Protein AF-A0A1I7CVZ6-F1 (afdb_monomer_lite)

pLDDT: mean 82.97, std 13.14, range [35.69, 98.06]

Secondary structure (DSSP, 8-state):
--EEEE--SSSTHHHHHHHHHHHHTTSS-GGGEEE---S-TTEEEEEE---S-SHHHHHHHIIIII-SSEEEEEEE-TT-B-TTS-BGGGTSEEEE--SSSEEEEEEESSHHHHT-EEEEBSSSS--EEE--HHHHHHHHHHHHHHHHHT-PPSTTHHHHHHHHHHHHHHHHHTTPPPBPTT---EEE--S-------TT--BSSEEETT---EEEEE-----S-EEEEETTEEPEEEEEETTEEEEEPPP--SEEEEEEEEETTEEEEEEEEEEE--HHHHHHHHHHHHHHHHHHHHHT--SS--HHHHHHHHHHHHHHHHHHHHHHHHHHHHHT--S-SHHHHHHHHHHHHHHHHHHHHHHH-----

Organism: NCBI:txid1296565

Sequence (369 aa):
MTLFVQLSFTGTQFAVLSHLVLIGRCESDPADLIEDVPGNPTIKRFKYRKKRSGPAQDLLDAMCNSVATDVVISGVDAGFVLPDGSPITATGGATLPFGGTAMRIVYDVTDAGSANYHVAELSGTPGRVTHPAPAILFHELAHAHHAAVGDAPPPGPARVRQTIEHENAFRLQVGLPLRSPTDQGVGVGYAAPAQVVCPSTLEPDAMPVEGGLRMRAPTTSIAADVWLDIGGKPATDVVLRDGWVYGTTPPLPAGDHPVTLTQGGLGSPVGTLHYTEELLLAVRAAVSAYGVALQEAIVRLPGALTAEARAIVTADAELRGHAVDTVAHARADARGESLESLAVDGIWLAAADVLAALQKEVSDGHVIA

Radius of gyration: 22.33 Å; chains: 1; bounding box: 55×50×60 Å

Structure (mmCIF, N/CA/C/O backbone):
data_AF-A0A1I7CVZ6-F1
#
_entry.id   AF-A0A1I7CVZ6-F1
#
loop_
_atom_site.group_PDB
_atom_site.id
_atom_site.type_symbol
_atom_site.label_atom_id
_atom_site.label_alt_id
_atom_site.label_comp_id
_atom_site.label_asym_id
_atom_site.label_entity_id
_atom_site.label_seq_id
_atom_site.pdbx_PDB_ins_code
_atom_site.Cartn_x
_atom_site.Cartn_y
_atom_site.Cartn_z
_atom_site.occupancy
_atom_site.B_iso_or_equiv
_atom_site.auth_seq_id
_atom_site.auth_comp_id
_atom_site.auth_asym_id
_atom_site.auth_atom_id
_atom_site.pdbx_PDB_model_num
ATOM 1 N N . MET A 1 1 ? -8.951 -12.038 -19.489 1.00 51.75 1 MET A N 1
ATOM 2 C CA . MET A 1 1 ? -7.806 -11.159 -19.771 1.00 51.75 1 MET A CA 1
ATOM 3 C C . MET A 1 1 ? -7.186 -10.871 -18.431 1.00 51.75 1 MET A C 1
ATOM 5 O O . MET A 1 1 ? -7.949 -10.669 -17.492 1.00 51.75 1 MET A O 1
ATOM 9 N N . THR A 1 2 ? -5.875 -11.053 -18.308 1.00 53.69 2 THR A N 1
ATOM 10 C CA . THR A 1 2 ? -5.294 -11.249 -16.986 1.00 53.69 2 THR A CA 1
ATOM 11 C C . THR A 1 2 ? -3.819 -10.867 -16.971 1.00 53.69 2 THR A C 1
ATOM 13 O O . THR A 1 2 ? -3.105 -11.190 -17.914 1.00 53.69 2 THR A O 1
ATOM 16 N N . LEU A 1 3 ? -3.352 -10.209 -15.908 1.00 56.41 3 LEU A N 1
ATOM 17 C CA . LEU A 1 3 ? -1.928 -9.952 -15.700 1.00 56.41 3 LEU A CA 1
ATOM 18 C C . LEU A 1 3 ? -1.218 -11.284 -15.431 1.00 56.41 3 LEU A C 1
ATOM 20 O O . LEU A 1 3 ? -1.684 -12.094 -14.623 1.00 56.41 3 LEU A O 1
ATOM 24 N N . PHE A 1 4 ? -0.087 -11.521 -16.092 1.00 60.44 4 PHE A N 1
ATOM 25 C CA . PHE A 1 4 ? 0.732 -12.702 -15.858 1.00 60.44 4 PHE A CA 1
ATOM 26 C C . PHE A 1 4 ? 1.969 -12.297 -15.070 1.00 60.44 4 PHE A C 1
ATOM 28 O O . PHE A 1 4 ? 2.763 -11.442 -15.444 1.00 60.44 4 PHE A O 1
ATOM 35 N N . VAL A 1 5 ? 2.196 -12.960 -13.959 1.00 55.25 5 VAL A N 1
ATOM 36 C CA . VAL A 1 5 ? 3.464 -12.859 -13.257 1.00 55.25 5 VAL A CA 1
ATOM 37 C C . VAL A 1 5 ? 4.164 -14.180 -13.512 1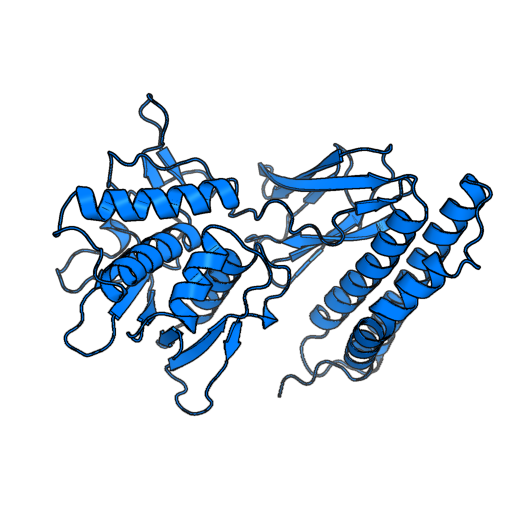.00 55.25 5 VAL A C 1
ATOM 39 O O . VAL A 1 5 ? 3.785 -15.224 -12.975 1.00 55.25 5 VAL A O 1
ATOM 42 N N . GLN A 1 6 ? 5.153 -14.164 -14.409 1.00 53.72 6 GLN A N 1
ATOM 43 C CA . GLN A 1 6 ? 5.988 -15.340 -14.611 1.00 53.72 6 GLN A CA 1
ATOM 44 C C . GLN A 1 6 ? 6.926 -15.458 -13.417 1.00 53.72 6 GLN A C 1
ATOM 46 O O . GLN A 1 6 ? 7.885 -14.707 -13.254 1.00 53.72 6 GLN A O 1
ATOM 51 N N . LEU A 1 7 ? 6.623 -16.438 -12.580 1.00 52.38 7 LEU A N 1
ATOM 52 C CA . LEU A 1 7 ? 7.403 -16.813 -11.423 1.00 52.38 7 LEU A CA 1
ATOM 53 C C . LEU A 1 7 ? 8.575 -17.689 -11.878 1.00 52.38 7 LEU A C 1
ATOM 55 O O . LEU A 1 7 ? 8.497 -18.915 -11.920 1.00 52.38 7 LEU A O 1
ATOM 59 N N . SER A 1 8 ? 9.684 -17.049 -12.240 1.00 44.38 8 SER A N 1
ATOM 60 C CA . SER A 1 8 ? 10.959 -17.746 -12.431 1.00 44.38 8 SER A CA 1
ATOM 61 C C . SER A 1 8 ? 11.531 -18.190 -11.074 1.00 44.38 8 SER A C 1
ATOM 63 O O . SER A 1 8 ? 11.376 -17.503 -10.063 1.00 44.38 8 SER A O 1
ATOM 65 N N . PHE A 1 9 ? 12.120 -19.384 -11.022 1.00 42.94 9 PHE A N 1
ATOM 66 C CA . PHE A 1 9 ? 12.551 -20.073 -9.801 1.00 42.94 9 PHE A CA 1
ATOM 67 C C . PHE A 1 9 ? 13.837 -19.475 -9.218 1.00 42.94 9 PHE A C 1
ATOM 69 O O . PHE A 1 9 ? 14.894 -19.829 -9.716 1.00 42.94 9 PHE A O 1
ATOM 76 N N . THR A 1 10 ? 13.741 -18.650 -8.163 1.00 50.03 10 THR A N 1
ATOM 77 C CA . THR A 1 10 ? 14.794 -18.406 -7.137 1.00 50.03 10 THR A CA 1
ATOM 78 C C . THR A 1 10 ? 14.366 -17.320 -6.125 1.00 50.03 10 THR A C 1
ATOM 80 O O . THR A 1 10 ? 14.906 -16.230 -6.138 1.00 50.03 10 THR A O 1
ATOM 83 N N . GLY A 1 11 ? 13.395 -17.544 -5.226 1.00 55.81 11 GLY A N 1
ATOM 84 C CA . GLY A 1 11 ? 13.128 -16.641 -4.073 1.00 55.81 11 GLY A CA 1
ATOM 85 C C . GLY A 1 11 ? 12.644 -15.197 -4.358 1.00 55.81 11 GLY A C 1
ATOM 86 O O . GLY A 1 11 ? 12.012 -14.591 -3.498 1.00 55.81 11 GLY A O 1
ATOM 87 N N . THR A 1 12 ? 12.837 -14.663 -5.565 1.00 66.88 12 THR A N 1
ATOM 88 C CA . THR A 1 12 ? 12.456 -13.310 -6.003 1.00 66.88 12 THR A CA 1
ATOM 89 C C . THR A 1 12 ? 10.949 -13.156 -6.221 1.00 66.88 12 THR A C 1
ATOM 91 O O . THR A 1 12 ? 10.428 -12.047 -6.289 1.00 66.88 12 THR A O 1
ATOM 94 N N . GLN A 1 13 ? 10.226 -14.274 -6.275 1.00 66.81 13 GLN A N 1
ATOM 95 C CA . GLN A 1 13 ? 8.780 -14.358 -6.500 1.00 66.81 13 GLN A CA 1
ATOM 96 C C . GLN A 1 13 ? 7.971 -13.630 -5.423 1.00 66.81 13 GLN A C 1
ATOM 98 O O . GLN A 1 13 ? 7.066 -12.858 -5.738 1.00 66.81 13 GLN A O 1
ATOM 103 N N . PHE A 1 14 ? 8.333 -13.843 -4.155 1.00 68.19 14 PHE A N 1
ATOM 104 C CA . PHE A 1 14 ? 7.685 -13.174 -3.029 1.00 68.19 14 PHE A CA 1
ATOM 105 C C . PHE A 1 14 ? 7.900 -11.663 -3.077 1.00 68.19 14 PHE A C 1
ATOM 107 O O . PHE A 1 14 ? 6.993 -10.917 -2.726 1.00 68.19 14 PHE A O 1
ATOM 114 N N . ALA A 1 15 ? 9.054 -11.205 -3.571 1.00 76.88 15 ALA A N 1
ATOM 115 C CA . ALA A 1 15 ? 9.322 -9.782 -3.727 1.00 76.88 15 ALA A CA 1
ATOM 116 C C . ALA A 1 15 ? 8.454 -9.156 -4.829 1.00 76.88 15 ALA A C 1
ATOM 118 O O . ALA A 1 15 ? 7.884 -8.094 -4.607 1.00 76.88 15 ALA A O 1
ATOM 119 N N . VAL A 1 16 ? 8.268 -9.827 -5.976 1.00 83.19 16 VAL A N 1
ATOM 120 C CA . VAL A 1 16 ? 7.370 -9.325 -7.036 1.00 83.19 16 VAL A CA 1
ATOM 121 C C . VAL A 1 16 ? 5.941 -9.193 -6.546 1.00 83.19 16 VAL A C 1
ATOM 123 O O . VAL A 1 16 ? 5.336 -8.133 -6.705 1.00 83.19 16 VAL A O 1
ATOM 126 N N . LEU A 1 17 ? 5.409 -10.244 -5.918 1.00 78.25 17 LEU A N 1
ATOM 127 C CA . LEU A 1 17 ? 4.059 -10.193 -5.375 1.00 78.25 17 LEU A CA 1
ATOM 128 C C . LEU A 1 17 ? 3.952 -9.123 -4.287 1.00 78.25 17 LEU A C 1
ATOM 130 O O . LEU A 1 17 ? 3.025 -8.329 -4.332 1.00 78.25 17 LEU A O 1
ATOM 134 N N . SER A 1 18 ? 4.923 -9.044 -3.373 1.00 76.25 18 SER A N 1
ATOM 135 C CA . SER A 1 18 ? 4.979 -7.998 -2.347 1.00 76.25 18 SER A CA 1
ATOM 136 C C . SER A 1 18 ? 4.978 -6.594 -2.959 1.00 76.25 18 SER A C 1
ATOM 138 O O . SER A 1 18 ? 4.230 -5.737 -2.505 1.00 76.25 18 SER A O 1
ATOM 140 N N . HIS A 1 19 ? 5.731 -6.346 -4.035 1.00 85.38 19 HIS A N 1
ATOM 141 C CA . HIS A 1 19 ? 5.765 -5.036 -4.691 1.00 85.38 19 HIS A CA 1
ATOM 142 C C . HIS A 1 19 ? 4.475 -4.720 -5.451 1.00 85.38 19 HIS A C 1
ATOM 144 O O . HIS A 1 19 ? 4.000 -3.593 -5.363 1.00 85.38 19 HIS A O 1
ATOM 150 N N . LEU A 1 20 ? 3.874 -5.685 -6.155 1.00 85.62 20 LEU A N 1
ATOM 151 C CA . LEU A 1 20 ? 2.554 -5.509 -6.780 1.00 85.62 20 LEU A CA 1
ATOM 152 C C . LEU A 1 20 ? 1.483 -5.218 -5.741 1.00 85.62 20 LEU A C 1
ATOM 154 O O . LEU A 1 20 ? 0.652 -4.333 -5.921 1.00 85.62 20 LEU A O 1
ATOM 158 N N . VAL A 1 21 ? 1.547 -5.952 -4.637 1.00 76.94 21 VAL A N 1
ATOM 159 C CA . VAL A 1 21 ? 0.716 -5.729 -3.475 1.00 76.94 21 VAL A CA 1
ATOM 160 C C . VAL A 1 21 ? 0.969 -4.320 -2.944 1.00 76.94 21 VAL A C 1
ATOM 162 O O . VAL A 1 21 ? -0.003 -3.616 -2.779 1.00 76.94 21 VAL A O 1
ATOM 165 N N . LEU A 1 22 ? 2.206 -3.838 -2.776 1.00 79.06 22 LEU A N 1
ATOM 166 C CA . LEU A 1 22 ? 2.501 -2.456 -2.354 1.00 79.06 22 LEU A CA 1
ATOM 167 C C . LEU A 1 22 ? 1.962 -1.391 -3.319 1.00 79.06 22 LEU A C 1
ATOM 169 O O . LEU A 1 22 ? 1.439 -0.377 -2.867 1.00 79.06 22 LEU A O 1
ATOM 173 N N . ILE A 1 23 ? 2.055 -1.624 -4.628 1.00 87.12 23 ILE A N 1
ATOM 174 C CA . ILE A 1 23 ? 1.484 -0.741 -5.654 1.00 87.12 23 ILE A CA 1
ATOM 175 C C . ILE A 1 23 ? -0.049 -0.701 -5.514 1.00 87.12 23 ILE A C 1
ATOM 177 O O . ILE A 1 23 ? -0.646 0.373 -5.513 1.00 87.12 23 ILE A O 1
ATOM 181 N N . GLY A 1 24 ? -0.692 -1.859 -5.339 1.00 79.75 24 GLY A N 1
ATOM 182 C CA . GLY A 1 24 ? -2.137 -1.956 -5.118 1.00 79.75 24 GLY A CA 1
ATOM 183 C C . GLY A 1 24 ? -2.592 -1.496 -3.727 1.00 79.75 24 GLY A C 1
ATOM 184 O O . GLY A 1 24 ? -3.707 -0.999 -3.595 1.00 79.75 24 GLY A O 1
ATOM 185 N N . ARG A 1 25 ? -1.724 -1.592 -2.706 1.00 67.00 25 ARG A N 1
ATOM 186 C CA . ARG A 1 25 ? -2.015 -1.501 -1.258 1.00 67.00 25 ARG A CA 1
ATOM 187 C C . ARG A 1 25 ? -2.361 -0.118 -0.737 1.00 67.00 25 ARG A C 1
ATOM 189 O O . ARG A 1 25 ? -2.626 -0.001 0.451 1.00 67.00 25 ARG A O 1
ATOM 196 N N . CYS A 1 26 ? -2.512 0.905 -1.579 1.00 58.38 26 CYS A N 1
ATOM 197 C CA . CYS A 1 26 ? -3.423 1.991 -1.178 1.00 58.38 26 CYS A CA 1
ATOM 198 C C . CYS A 1 26 ? -4.890 1.505 -1.057 1.00 58.38 26 CYS A C 1
ATOM 200 O O . CYS A 1 26 ? -5.781 2.287 -0.723 1.00 58.38 26 CYS A O 1
ATOM 202 N N . GLU A 1 27 ? -5.135 0.214 -1.293 1.00 55.50 27 GLU A N 1
ATOM 203 C CA . GLU A 1 27 ? -6.326 -0.545 -0.935 1.00 55.50 27 GLU A CA 1
ATOM 204 C C . GLU A 1 27 ? -6.017 -1.557 0.187 1.00 55.50 27 GLU A C 1
ATOM 206 O O . GLU A 1 27 ? -4.953 -2.170 0.231 1.00 55.50 27 GLU A O 1
ATOM 211 N N . SER A 1 28 ? -6.957 -1.720 1.113 1.00 46.09 28 SER A N 1
ATOM 212 C CA . SER A 1 28 ? -6.802 -2.359 2.429 1.00 46.09 28 SER A CA 1
ATOM 213 C C . SER A 1 28 ? -6.535 -3.875 2.448 1.00 46.09 28 SER A C 1
ATOM 215 O O . SER A 1 28 ? -6.295 -4.439 3.516 1.00 46.09 28 SER A O 1
ATOM 217 N N . ASP A 1 29 ? -6.584 -4.578 1.310 1.00 57.38 29 ASP A N 1
ATOM 218 C CA . ASP A 1 29 ? -6.653 -6.044 1.305 1.00 57.38 29 ASP A CA 1
ATOM 219 C C . ASP A 1 29 ? -5.756 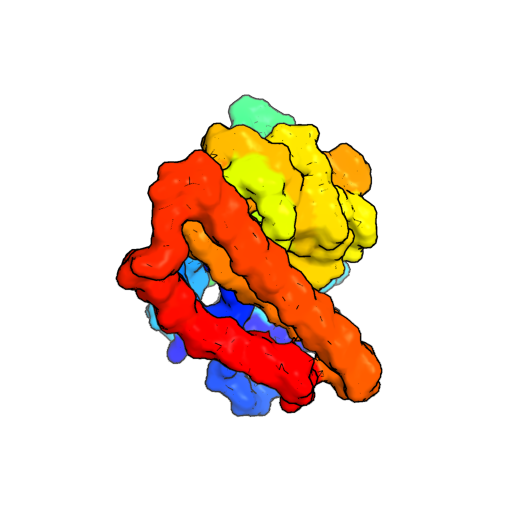-6.707 0.235 1.00 57.38 29 ASP A C 1
ATOM 221 O O . ASP A 1 29 ? -5.996 -6.554 -0.964 1.00 57.38 29 ASP A O 1
ATOM 225 N N . PRO A 1 30 ? -4.731 -7.496 0.622 1.00 54.84 30 PRO A N 1
ATOM 226 C CA . PRO A 1 30 ? -3.931 -8.268 -0.330 1.00 54.84 30 PRO A CA 1
ATOM 227 C C . PRO A 1 30 ? -4.738 -9.335 -1.096 1.00 54.84 30 PRO A C 1
ATOM 229 O O . PRO A 1 30 ? -4.254 -9.807 -2.125 1.00 54.84 30 PRO A O 1
ATOM 232 N N . ALA A 1 31 ? -5.951 -9.696 -0.651 1.00 51.25 31 ALA A N 1
ATOM 233 C CA . ALA A 1 31 ? -6.835 -10.633 -1.348 1.00 51.25 31 ALA A CA 1
ATOM 234 C C . ALA A 1 31 ? -7.397 -10.093 -2.679 1.00 51.25 31 ALA A C 1
ATOM 236 O O . ALA A 1 31 ? -7.998 -10.850 -3.442 1.00 51.25 31 ALA A O 1
ATOM 237 N N . ASP A 1 32 ? -7.192 -8.810 -2.994 1.00 63.84 32 ASP A N 1
ATOM 238 C CA . ASP A 1 32 ? -7.655 -8.219 -4.255 1.00 63.84 32 ASP A CA 1
ATOM 239 C C . ASP A 1 32 ? -6.788 -8.599 -5.468 1.00 63.84 32 ASP A C 1
ATOM 241 O O . ASP A 1 32 ? -7.224 -8.414 -6.607 1.00 63.84 32 ASP A O 1
ATOM 245 N N . LEU A 1 33 ? -5.601 -9.180 -5.240 1.00 64.44 33 LEU A N 1
ATOM 246 C CA . LEU A 1 33 ? -4.788 -9.877 -6.243 1.00 64.44 33 LEU A CA 1
ATOM 247 C C . LEU A 1 33 ? -5.142 -11.372 -6.234 1.00 64.44 33 LEU A C 1
ATOM 249 O O . LEU A 1 33 ? -4.520 -12.180 -5.548 1.00 64.44 33 LEU A O 1
ATOM 253 N N . ILE A 1 34 ? -6.159 -11.745 -7.009 1.00 62.44 34 ILE A N 1
ATOM 254 C CA . ILE A 1 34 ? -6.709 -13.107 -7.017 1.00 62.44 34 ILE A CA 1
ATOM 255 C C . ILE A 1 34 ? -5.951 -13.965 -8.034 1.00 62.44 34 ILE A C 1
ATOM 257 O O . ILE A 1 34 ? -5.940 -13.643 -9.226 1.00 62.44 34 ILE A O 1
ATOM 261 N N . GLU A 1 35 ? -5.359 -15.079 -7.587 1.00 65.88 35 GLU A N 1
ATOM 262 C CA . GLU A 1 35 ? -4.797 -16.092 -8.487 1.00 65.88 35 GLU A CA 1
ATOM 263 C C . GLU A 1 35 ? -5.925 -16.727 -9.322 1.00 65.88 35 GLU A C 1
ATOM 265 O O . GLU A 1 35 ? -6.808 -17.397 -8.795 1.00 65.88 35 GLU A O 1
ATOM 270 N N . ASP A 1 36 ? -5.919 -16.497 -10.636 1.00 55.97 36 ASP A N 1
ATOM 271 C CA . ASP A 1 36 ? -7.058 -16.806 -11.513 1.00 55.97 36 ASP A CA 1
ATOM 272 C C . ASP A 1 36 ? -6.963 -18.191 -12.179 1.00 55.97 36 ASP A C 1
ATOM 274 O O . ASP A 1 36 ? -7.960 -18.679 -12.707 1.00 55.97 36 ASP A O 1
ATOM 278 N N . VAL A 1 37 ? -5.785 -18.840 -12.219 1.00 57.50 37 VAL A N 1
ATOM 279 C CA . VAL A 1 37 ? -5.625 -20.116 -12.951 1.00 57.50 37 VAL A CA 1
ATOM 280 C C . VAL A 1 37 ? -4.676 -21.111 -12.268 1.00 57.50 37 VAL A C 1
ATOM 282 O O . VAL A 1 37 ? -3.459 -20.919 -12.299 1.00 57.50 37 VAL A O 1
ATOM 285 N N . PRO A 1 38 ? -5.204 -22.253 -11.789 1.00 55.28 38 PRO A N 1
ATOM 286 C CA . PRO A 1 38 ? -4.413 -23.441 -11.490 1.00 55.28 38 PRO A CA 1
ATOM 287 C C . PRO A 1 38 ? -3.884 -24.058 -12.796 1.00 55.28 38 PRO A C 1
ATOM 289 O O . PRO A 1 38 ? -4.668 -24.352 -13.697 1.00 55.28 38 PRO A O 1
ATOM 292 N N . GLY A 1 39 ? -2.572 -24.290 -12.926 1.00 52.81 39 GLY A N 1
ATOM 293 C CA . GLY A 1 39 ? -2.074 -25.161 -14.004 1.00 52.81 39 GLY A CA 1
ATOM 294 C C . GLY A 1 39 ? -0.623 -24.989 -14.449 1.00 52.81 39 GLY A C 1
ATOM 295 O O . GLY A 1 39 ? -0.023 -25.972 -14.874 1.00 52.81 39 GLY A O 1
ATOM 296 N N . ASN A 1 40 ? -0.026 -23.796 -14.331 1.00 62.78 40 ASN A N 1
ATOM 297 C CA . ASN A 1 40 ? 1.402 -23.611 -14.606 1.00 62.78 40 ASN A CA 1
ATOM 298 C C . ASN A 1 40 ? 2.137 -23.157 -13.331 1.00 62.78 40 ASN A C 1
ATOM 300 O O . ASN A 1 40 ? 1.998 -22.000 -12.941 1.00 62.78 40 ASN A O 1
ATOM 304 N N . PRO A 1 41 ? 2.963 -24.009 -12.695 1.00 63.09 41 PRO A N 1
ATOM 305 C CA . PRO A 1 41 ? 3.686 -23.629 -11.478 1.00 63.09 41 PRO A CA 1
ATOM 306 C C . PRO A 1 41 ? 4.717 -22.512 -11.710 1.00 63.09 41 PRO A C 1
ATOM 308 O O . PRO A 1 41 ? 5.206 -21.923 -10.755 1.00 63.09 41 PRO A O 1
ATOM 311 N N . THR A 1 42 ? 5.047 -22.217 -12.970 1.00 63.44 42 THR A N 1
ATOM 312 C CA . THR A 1 42 ? 6.051 -21.216 -13.360 1.00 63.44 42 THR A CA 1
ATOM 313 C C . THR A 1 42 ? 5.446 -19.867 -13.741 1.00 63.44 42 THR A C 1
ATOM 315 O O . THR A 1 42 ? 6.170 -18.890 -13.899 1.00 63.44 42 THR A O 1
ATOM 318 N N . ILE A 1 43 ? 4.123 -19.781 -13.913 1.00 67.69 43 ILE A N 1
ATOM 319 C CA . ILE A 1 43 ? 3.431 -18.534 -14.257 1.00 67.69 43 ILE A CA 1
ATOM 320 C C . ILE A 1 43 ? 2.156 -18.456 -13.435 1.00 67.69 43 ILE A C 1
ATOM 322 O O . ILE A 1 43 ? 1.213 -19.208 -13.670 1.00 67.69 43 ILE A O 1
ATOM 326 N N . LYS A 1 44 ? 2.126 -17.509 -12.501 1.00 70.50 44 LYS A N 1
ATOM 327 C CA . LYS A 1 44 ? 0.925 -17.172 -11.748 1.00 70.50 44 LYS A CA 1
ATOM 328 C C . LYS A 1 44 ? 0.187 -16.069 -12.474 1.00 70.50 44 LYS A C 1
ATOM 330 O O . LYS A 1 44 ? 0.781 -15.149 -13.028 1.00 70.50 44 LYS A O 1
ATOM 335 N N . ARG A 1 45 ? -1.127 -16.189 -12.511 1.00 74.44 45 ARG A N 1
ATOM 336 C CA . ARG A 1 45 ? -1.992 -15.269 -13.230 1.00 74.44 45 ARG A CA 1
ATOM 337 C C . ARG A 1 45 ? -2.859 -14.549 -12.210 1.00 74.44 45 ARG A C 1
ATOM 339 O O . ARG A 1 45 ? -3.493 -15.223 -11.408 1.00 74.44 45 ARG A O 1
ATOM 346 N N . PHE A 1 46 ? -2.909 -13.224 -12.276 1.00 74.00 46 PHE A N 1
ATOM 347 C CA . PHE A 1 46 ? -3.596 -12.399 -11.287 1.00 74.00 46 PHE A CA 1
ATOM 348 C C . PHE A 1 46 ? -4.696 -11.553 -11.918 1.00 74.00 46 PHE A C 1
ATOM 350 O O . PHE A 1 46 ? -4.476 -10.853 -12.909 1.00 74.00 46 PHE A O 1
ATOM 357 N N . LYS A 1 47 ? -5.881 -11.599 -11.312 1.00 77.31 47 LYS A N 1
ATOM 358 C CA . LYS A 1 47 ? -6.894 -10.554 -11.467 1.00 77.31 47 LYS A CA 1
ATOM 359 C C . LYS A 1 47 ? -6.706 -9.522 -10.374 1.00 77.31 47 LYS A C 1
ATOM 361 O O . LYS A 1 47 ? -6.280 -9.863 -9.275 1.00 77.31 47 LYS A O 1
ATOM 366 N N . TYR A 1 48 ? -7.073 -8.289 -10.684 1.00 83.00 48 TYR A N 1
ATOM 367 C CA . TYR A 1 48 ? -7.068 -7.203 -9.725 1.00 83.00 48 TYR A CA 1
ATOM 368 C C . TYR A 1 48 ? -8.480 -6.651 -9.572 1.00 83.00 48 TYR A C 1
ATOM 370 O O . TYR A 1 48 ? -9.130 -6.319 -10.565 1.00 83.00 48 TYR A O 1
ATOM 378 N N .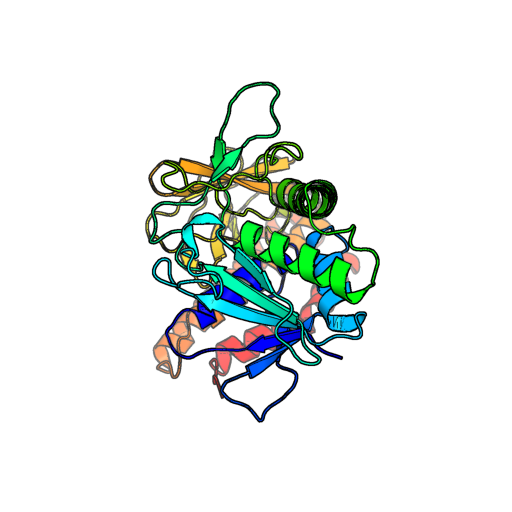 ARG A 1 49 ? -8.977 -6.588 -8.337 1.00 83.38 49 ARG A N 1
ATOM 379 C CA . ARG A 1 49 ? -10.286 -6.010 -8.030 1.00 83.38 49 ARG A CA 1
ATOM 380 C C . ARG A 1 49 ? -10.109 -4.615 -7.443 1.00 83.38 49 ARG A C 1
ATOM 382 O O . ARG A 1 49 ? -9.944 -4.475 -6.239 1.00 83.38 49 ARG A O 1
ATOM 389 N N . LYS A 1 50 ? -10.239 -3.590 -8.285 1.00 84.62 50 LYS A N 1
ATOM 390 C CA . LYS A 1 50 ? -10.187 -2.196 -7.839 1.00 84.62 50 LYS A CA 1
ATOM 391 C C . LYS A 1 50 ? -11.305 -1.880 -6.835 1.00 84.62 50 LYS A C 1
ATOM 393 O O . LYS A 1 50 ? -12.485 -2.094 -7.128 1.00 84.62 50 LYS A O 1
ATOM 398 N N . LYS A 1 51 ? -10.938 -1.338 -5.674 1.00 80.12 51 LYS A N 1
ATOM 399 C CA . LYS A 1 51 ? -11.844 -0.862 -4.610 1.00 80.12 51 LYS A CA 1
ATOM 400 C C . LYS A 1 51 ? -11.844 0.663 -4.471 1.00 80.12 51 LYS A C 1
ATOM 402 O O . LYS A 1 51 ? -12.833 1.228 -4.005 1.00 80.12 51 LYS A O 1
ATOM 407 N N . ARG A 1 52 ? -10.761 1.334 -4.862 1.00 77.88 52 ARG A N 1
ATOM 408 C CA . ARG A 1 52 ? -10.557 2.786 -4.803 1.00 77.88 52 ARG A CA 1
ATOM 409 C C . ARG A 1 52 ? -9.910 3.264 -6.102 1.00 77.88 52 ARG A C 1
ATOM 411 O O . ARG A 1 52 ? -9.251 2.509 -6.802 1.00 77.88 52 ARG A O 1
ATOM 418 N N . SER A 1 53 ? -10.126 4.525 -6.455 1.00 84.38 53 SER A N 1
ATOM 419 C CA . SER A 1 53 ? -9.438 5.151 -7.593 1.00 84.38 53 SER A CA 1
ATOM 420 C C . SER A 1 53 ? -8.160 5.831 -7.119 1.00 84.38 53 SER A C 1
ATOM 422 O O . SER A 1 53 ? -8.085 6.296 -5.981 1.00 84.38 53 SER A O 1
ATOM 424 N N . GLY A 1 54 ? -7.163 5.894 -7.990 1.00 87.31 54 GLY A N 1
ATOM 425 C CA . GLY A 1 54 ? -5.833 6.390 -7.668 1.00 87.31 54 GLY A CA 1
ATOM 426 C C . GLY A 1 54 ? -4.844 6.005 -8.766 1.00 87.31 54 GLY A C 1
ATOM 427 O O . GLY A 1 54 ? -5.062 4.991 -9.429 1.00 87.31 54 GLY A O 1
ATOM 428 N N . PRO A 1 55 ? -3.755 6.771 -8.967 1.00 90.06 55 PRO A N 1
ATOM 429 C CA . PRO A 1 55 ? -2.782 6.502 -10.026 1.00 90.06 55 PRO A CA 1
ATOM 430 C C . PRO A 1 55 ? -2.339 5.038 -10.116 1.00 90.06 55 PRO A C 1
ATOM 432 O O . PRO A 1 55 ? -2.290 4.476 -11.211 1.00 90.06 55 PRO A O 1
ATOM 435 N N . ALA A 1 56 ? -2.064 4.403 -8.973 1.00 91.25 56 ALA A N 1
ATOM 436 C CA . ALA A 1 56 ? -1.658 3.007 -8.941 1.00 91.25 56 ALA A CA 1
ATOM 437 C C . ALA A 1 56 ? -2.799 2.020 -9.206 1.00 91.25 56 ALA A C 1
ATOM 439 O O . ALA A 1 56 ? -2.646 1.115 -10.025 1.00 91.25 56 ALA A O 1
ATOM 440 N N . GLN A 1 57 ? -3.940 2.212 -8.542 1.00 89.25 57 GLN A N 1
ATOM 441 C CA . GLN A 1 57 ? -5.118 1.348 -8.656 1.00 89.25 57 GLN A CA 1
ATOM 442 C C . GLN A 1 57 ? -5.668 1.384 -10.082 1.00 89.25 57 GLN A C 1
ATOM 444 O O . GLN A 1 57 ? -5.960 0.346 -10.664 1.00 89.25 57 GLN A O 1
ATOM 449 N N . ASP A 1 58 ? -5.772 2.572 -10.677 1.00 92.56 58 ASP A N 1
ATOM 450 C CA . ASP A 1 58 ? -6.308 2.747 -12.023 1.00 92.56 58 ASP A CA 1
ATOM 451 C C . ASP A 1 58 ? -5.387 2.134 -13.080 1.00 92.56 58 ASP A C 1
ATOM 453 O O . ASP A 1 58 ? -5.872 1.494 -14.013 1.00 92.56 58 ASP A O 1
ATOM 457 N N . LEU A 1 59 ? -4.064 2.248 -12.912 1.00 93.50 59 LEU A N 1
ATOM 458 C CA . LEU A 1 59 ? -3.114 1.603 -13.812 1.00 93.50 59 LEU A CA 1
ATOM 459 C C . LEU A 1 59 ? -3.123 0.077 -13.657 1.00 93.50 59 LEU A C 1
ATOM 461 O O . LEU A 1 59 ? -3.149 -0.629 -14.663 1.00 93.50 59 LEU A O 1
ATOM 465 N N . LEU A 1 60 ? -3.147 -0.452 -12.428 1.00 91.25 60 LEU A N 1
ATOM 466 C CA . LEU A 1 60 ? -3.255 -1.897 -12.196 1.00 91.25 60 LEU A CA 1
ATOM 467 C C . LEU A 1 60 ? -4.571 -2.468 -12.735 1.00 91.25 60 LEU A C 1
ATOM 469 O O . LEU A 1 60 ? -4.561 -3.527 -13.356 1.00 91.25 60 LEU A O 1
ATOM 473 N N . ASP A 1 61 ? -5.687 -1.766 -12.552 1.00 90.56 61 ASP A N 1
ATOM 474 C CA . ASP A 1 61 ? -7.003 -2.131 -13.087 1.00 90.56 61 ASP A CA 1
ATOM 475 C C . ASP A 1 61 ? -7.013 -2.124 -14.615 1.00 90.56 61 ASP A C 1
ATOM 477 O O . ASP A 1 61 ? -7.416 -3.109 -15.236 1.00 90.56 61 ASP A O 1
ATOM 481 N N . ALA A 1 62 ? -6.469 -1.077 -15.241 1.00 91.00 62 ALA A N 1
ATOM 482 C CA . ALA A 1 62 ? -6.305 -1.032 -16.689 1.00 91.00 62 ALA A CA 1
ATOM 483 C C . ALA A 1 62 ? -5.460 -2.214 -17.196 1.00 91.00 62 ALA A C 1
ATOM 485 O O . ALA A 1 62 ? -5.853 -2.904 -18.139 1.00 91.00 62 ALA A O 1
ATOM 486 N N . MET A 1 63 ? -4.342 -2.500 -16.525 1.00 89.31 63 MET A N 1
ATOM 487 C CA . MET A 1 63 ? -3.411 -3.565 -16.902 1.00 89.31 63 MET A CA 1
ATOM 488 C C . MET A 1 63 ? -3.957 -4.978 -16.674 1.00 89.31 63 MET A C 1
ATOM 490 O O . MET A 1 63 ? -3.678 -5.883 -17.457 1.00 89.31 63 MET A O 1
ATOM 494 N N . CYS A 1 64 ? -4.733 -5.194 -15.616 1.00 85.38 64 CYS A N 1
ATOM 495 C CA . CYS A 1 64 ? -5.270 -6.517 -15.304 1.00 85.38 64 CYS A CA 1
ATOM 496 C C . CYS A 1 64 ? -6.584 -6.803 -16.037 1.00 85.38 64 CYS A C 1
ATOM 498 O O . CYS A 1 64 ? -6.842 -7.960 -16.372 1.00 85.38 64 CYS A O 1
ATOM 500 N N . ASN A 1 65 ? -7.405 -5.773 -16.276 1.00 83.56 65 ASN A N 1
ATOM 501 C CA . ASN A 1 65 ? -8.799 -5.940 -16.691 1.00 83.56 65 ASN A CA 1
ATOM 502 C C . ASN A 1 65 ? -9.137 -5.333 -18.063 1.00 83.56 65 ASN A C 1
ATOM 504 O O . ASN A 1 65 ? -10.166 -5.711 -18.624 1.00 83.56 65 ASN A O 1
ATOM 508 N N . SER A 1 66 ? -8.319 -4.421 -18.612 1.00 84.19 66 SER A N 1
ATOM 509 C CA . SER A 1 66 ? -8.671 -3.658 -19.830 1.00 84.19 66 SER A CA 1
ATOM 510 C C . SER A 1 66 ? -7.744 -3.870 -21.037 1.00 84.19 66 SER A C 1
ATOM 512 O O . SER A 1 66 ? -8.196 -3.717 -22.173 1.00 84.19 66 SER A O 1
ATOM 514 N N . VAL A 1 67 ? -6.468 -4.220 -20.846 1.00 82.69 67 VAL A N 1
ATOM 515 C CA . VAL A 1 67 ? -5.496 -4.333 -21.955 1.00 82.69 67 VAL A CA 1
ATOM 516 C C . VAL A 1 67 ? -5.443 -5.710 -22.629 1.00 82.69 67 VAL A C 1
ATOM 518 O O . VAL A 1 67 ? -5.161 -6.720 -21.995 1.00 82.69 67 VAL A O 1
ATOM 521 N N . ALA A 1 68 ? -5.617 -5.712 -23.963 1.00 83.00 68 ALA A N 1
ATOM 522 C CA . ALA A 1 68 ? -5.381 -6.801 -24.940 1.00 83.00 68 ALA A CA 1
ATOM 523 C C . ALA A 1 68 ? -4.322 -7.853 -24.575 1.00 83.00 68 ALA A C 1
ATOM 525 O O . ALA A 1 68 ? -4.479 -9.059 -24.770 1.00 83.00 68 ALA A O 1
ATOM 526 N N . THR A 1 69 ? -3.192 -7.310 -24.146 1.00 84.12 69 THR A N 1
ATOM 527 C CA . THR A 1 69 ? -1.878 -7.913 -24.267 1.00 84.12 69 THR A CA 1
ATOM 528 C C . THR A 1 69 ? -1.448 -8.494 -22.936 1.00 84.12 69 THR A C 1
ATOM 530 O O . THR A 1 69 ? -1.431 -7.796 -21.925 1.00 84.12 69 THR A O 1
ATOM 533 N N . ASP A 1 70 ? -1.030 -9.756 -22.955 1.00 85.00 70 ASP A N 1
ATOM 534 C CA . ASP A 1 70 ? -0.459 -10.405 -21.783 1.00 85.00 70 ASP A CA 1
ATOM 535 C C . ASP A 1 70 ? 0.815 -9.662 -21.355 1.00 85.00 70 ASP A C 1
ATOM 537 O O . ASP A 1 70 ? 1.705 -9.398 -22.168 1.00 85.00 70 ASP A O 1
ATOM 541 N N . VAL A 1 71 ? 0.922 -9.338 -20.070 1.00 86.69 71 VAL A N 1
ATOM 542 C CA . VAL A 1 71 ? 2.125 -8.727 -19.490 1.00 86.69 71 VAL A CA 1
ATOM 543 C C . VAL A 1 71 ? 2.728 -9.705 -18.519 1.00 86.69 71 VAL A C 1
ATOM 545 O O . VAL A 1 71 ? 2.001 -10.232 -17.687 1.00 86.69 71 VAL A O 1
ATOM 548 N N . VAL A 1 72 ? 4.029 -9.947 -18.656 1.00 87.69 72 VAL A N 1
ATOM 549 C CA . VAL A 1 72 ? 4.797 -10.927 -17.895 1.00 87.69 72 VAL A CA 1
ATOM 550 C C . VAL A 1 72 ? 5.837 -10.224 -17.033 1.00 87.69 72 VAL A C 1
ATOM 552 O O . VAL A 1 72 ? 6.781 -9.651 -17.565 1.00 87.69 72 VAL A O 1
ATOM 555 N N . ILE A 1 73 ? 5.708 -10.306 -15.711 1.00 90.62 73 ILE A N 1
ATOM 556 C CA . ILE A 1 73 ? 6.647 -9.669 -14.771 1.00 90.62 73 ILE A CA 1
ATOM 557 C C . ILE A 1 73 ? 7.638 -10.700 -14.231 1.00 90.62 73 ILE A C 1
ATOM 559 O O . ILE A 1 73 ? 7.225 -11.766 -13.780 1.00 90.62 73 ILE A O 1
ATOM 563 N N . SER A 1 74 ? 8.934 -10.385 -14.271 1.00 89.50 74 SER A N 1
ATOM 564 C CA . SER A 1 74 ? 10.032 -11.198 -13.738 1.00 89.50 74 SER A CA 1
ATOM 565 C C . SER A 1 74 ? 10.913 -10.369 -12.801 1.00 89.50 74 SER A C 1
ATOM 567 O O . SER A 1 74 ? 11.521 -9.387 -13.220 1.00 89.50 74 SER A O 1
ATOM 569 N N . GLY A 1 75 ? 11.001 -10.782 -11.537 1.00 90.12 75 GLY A N 1
ATOM 570 C CA . GLY A 1 75 ? 11.949 -10.222 -10.573 1.00 90.12 75 GLY A CA 1
ATOM 571 C C . GLY A 1 75 ? 13.297 -10.933 -10.659 1.00 90.12 75 GLY A C 1
ATOM 572 O O . GLY A 1 75 ? 13.344 -12.165 -10.593 1.00 90.12 75 GLY A O 1
ATOM 573 N N . VAL A 1 76 ? 14.377 -10.171 -10.795 1.00 92.31 76 VAL A N 1
ATOM 574 C CA . VAL A 1 76 ? 15.758 -10.670 -10.905 1.00 92.31 76 VAL A CA 1
ATOM 575 C C . VAL A 1 76 ? 16.641 -10.070 -9.812 1.00 92.31 76 VAL A C 1
ATOM 577 O O . VAL A 1 76 ? 16.216 -9.154 -9.113 1.00 92.31 76 VAL A O 1
ATOM 580 N N . ASP A 1 77 ? 17.850 -10.598 -9.635 1.00 92.12 77 ASP A N 1
ATOM 581 C CA . ASP A 1 77 ? 18.853 -9.992 -8.757 1.00 92.12 77 ASP A CA 1
ATOM 582 C C . ASP A 1 77 ? 19.744 -8.980 -9.498 1.00 92.12 77 ASP A C 1
ATOM 584 O O . ASP A 1 77 ? 19.809 -8.960 -10.728 1.00 92.12 77 ASP A O 1
ATOM 588 N N . ALA A 1 78 ? 20.465 -8.160 -8.732 1.00 94.38 78 ALA A N 1
ATOM 589 C CA . ALA A 1 78 ? 21.405 -7.151 -9.220 1.00 94.38 78 ALA A CA 1
ATOM 590 C C . ALA A 1 78 ? 22.529 -7.669 -10.150 1.00 94.38 78 ALA A C 1
ATOM 592 O O . ALA A 1 78 ? 23.182 -6.865 -10.818 1.00 94.38 78 ALA A O 1
ATOM 593 N N . GLY A 1 79 ? 22.784 -8.981 -10.198 1.00 95.50 79 GLY A N 1
ATOM 594 C CA . GLY A 1 79 ? 23.743 -9.612 -11.108 1.00 95.50 79 GLY A CA 1
ATOM 595 C C . GLY A 1 79 ? 23.169 -9.935 -12.490 1.00 95.50 79 GLY A C 1
ATOM 596 O O . GLY A 1 79 ? 23.916 -10.357 -13.375 1.00 95.50 79 GLY A O 1
ATOM 597 N N . PHE A 1 80 ? 21.864 -9.745 -12.699 1.00 94.62 80 PHE A N 1
ATOM 598 C CA . PHE A 1 80 ? 21.214 -10.017 -13.975 1.00 94.62 80 PHE A CA 1
ATOM 599 C C . PHE A 1 80 ? 21.743 -9.114 -15.094 1.00 94.62 80 PHE A C 1
ATOM 601 O O . PHE A 1 80 ? 21.949 -7.914 -14.910 1.00 94.62 80 PHE A O 1
ATOM 608 N N . VAL A 1 81 ? 21.917 -9.694 -16.281 1.00 95.75 81 VAL A N 1
ATOM 609 C CA . VAL A 1 81 ? 22.364 -8.994 -17.489 1.00 95.75 81 VAL A CA 1
ATOM 610 C C . VAL A 1 81 ? 21.220 -8.975 -18.497 1.00 95.75 81 VAL A C 1
ATOM 612 O O . VAL A 1 81 ? 20.673 -10.020 -18.853 1.00 95.75 81 VAL A O 1
ATOM 615 N N . LEU A 1 82 ? 20.849 -7.778 -18.942 1.00 93.75 82 LEU A N 1
ATOM 616 C CA . LEU A 1 82 ? 19.823 -7.550 -19.951 1.00 93.75 82 LEU A CA 1
ATOM 617 C C . LEU A 1 82 ? 20.261 -8.108 -21.320 1.00 93.75 82 LEU A C 1
ATOM 619 O O . LEU A 1 82 ? 21.453 -8.309 -21.564 1.00 93.75 82 LEU A O 1
ATOM 623 N N . PRO A 1 83 ? 19.324 -8.343 -22.259 1.00 91.62 83 PRO A N 1
ATOM 624 C CA . PRO A 1 83 ? 19.657 -8.882 -23.581 1.00 91.62 83 PRO A CA 1
ATOM 625 C C . PRO A 1 83 ? 20.657 -8.048 -24.399 1.00 91.62 83 PRO A C 1
ATOM 627 O O . PRO A 1 83 ? 21.284 -8.582 -25.310 1.00 91.62 83 PRO A O 1
ATOM 630 N N . ASP A 1 84 ? 20.805 -6.756 -24.094 1.00 91.81 84 ASP A N 1
ATOM 631 C CA . ASP A 1 84 ? 21.779 -5.857 -24.725 1.00 91.81 84 ASP A CA 1
ATOM 632 C C . ASP A 1 84 ? 23.189 -5.928 -24.102 1.00 91.81 84 ASP A C 1
ATOM 634 O O . ASP A 1 84 ? 24.103 -5.241 -24.557 1.00 91.81 84 ASP A O 1
ATOM 638 N N . GLY A 1 85 ? 23.381 -6.773 -23.084 1.00 95.69 85 GLY A N 1
ATOM 639 C CA . GLY A 1 85 ? 24.639 -6.957 -22.365 1.00 95.69 85 GLY A CA 1
ATOM 640 C C . GLY A 1 85 ? 24.846 -6.002 -21.187 1.00 95.69 85 GLY A C 1
ATOM 641 O O . GLY A 1 85 ? 25.840 -6.145 -20.473 1.00 95.69 85 GLY A O 1
ATOM 642 N N . SER A 1 86 ? 23.941 -5.048 -20.951 1.00 95.88 86 SER A N 1
ATOM 643 C CA . SER A 1 86 ? 24.024 -4.155 -19.793 1.00 95.88 86 SER A CA 1
ATOM 644 C C . SER A 1 86 ? 23.571 -4.856 -18.500 1.00 95.88 86 SER A C 1
ATOM 646 O O . SER A 1 86 ? 22.686 -5.713 -18.538 1.00 95.88 86 SER A O 1
ATOM 648 N N . PRO A 1 87 ? 24.164 -4.544 -17.333 1.00 97.12 87 PRO A N 1
ATOM 649 C CA . PRO A 1 87 ? 23.668 -5.064 -16.062 1.00 97.12 87 PRO A CA 1
ATOM 650 C C . PRO A 1 87 ? 22.324 -4.410 -15.706 1.00 97.12 87 PRO A C 1
ATOM 652 O O . PRO A 1 87 ? 22.126 -3.223 -15.972 1.00 97.12 87 PRO A O 1
ATOM 655 N N . ILE A 1 88 ? 21.425 -5.141 -15.036 1.00 96.56 88 ILE A N 1
ATOM 656 C CA . ILE A 1 88 ? 20.123 -4.604 -14.597 1.00 96.56 88 ILE A CA 1
ATOM 657 C C . ILE A 1 88 ? 20.291 -3.368 -13.703 1.00 96.56 88 ILE A C 1
ATOM 659 O O . ILE A 1 88 ? 19.487 -2.447 -13.764 1.00 96.56 88 ILE A O 1
ATOM 663 N N . THR A 1 89 ? 21.397 -3.277 -12.960 1.00 97.31 89 THR A N 1
ATOM 664 C CA . THR A 1 89 ? 21.740 -2.128 -12.106 1.00 97.31 89 THR A CA 1
ATOM 665 C C . THR A 1 89 ? 21.978 -0.817 -12.850 1.00 97.31 89 THR A C 1
ATOM 667 O O . THR A 1 89 ? 21.981 0.239 -12.221 1.00 97.31 89 THR A O 1
ATOM 670 N N . ALA A 1 90 ? 22.126 -0.842 -14.178 1.00 96.50 90 ALA A N 1
ATOM 671 C CA . ALA A 1 90 ? 22.194 0.372 -14.988 1.00 96.50 90 ALA A CA 1
ATOM 672 C C . ALA A 1 90 ? 20.827 1.063 -15.163 1.00 96.50 90 ALA A C 1
ATOM 674 O O . ALA A 1 90 ? 20.783 2.236 -15.527 1.00 96.50 90 ALA A O 1
ATOM 675 N N . THR A 1 91 ? 19.721 0.346 -14.935 1.00 95.56 91 THR A N 1
ATOM 676 C CA . THR A 1 91 ? 18.352 0.827 -15.206 1.00 95.56 91 THR A CA 1
ATOM 677 C C . THR A 1 91 ? 17.366 0.548 -14.071 1.00 95.56 91 THR A C 1
ATOM 679 O O . THR A 1 91 ? 16.375 1.257 -13.941 1.00 95.56 91 THR A O 1
ATOM 682 N N . GLY A 1 92 ? 17.619 -0.461 -13.235 1.00 96.31 92 GLY A N 1
ATOM 683 C CA . GLY A 1 92 ? 16.705 -0.963 -12.207 1.00 96.31 92 GLY A CA 1
ATOM 684 C C . GLY A 1 92 ? 15.587 -1.848 -12.769 1.00 96.31 92 GLY A C 1
ATOM 685 O O . GLY A 1 92 ? 15.235 -2.854 -12.154 1.00 96.31 92 GLY A O 1
ATOM 686 N N . GLY A 1 93 ? 15.069 -1.525 -13.954 1.00 96.62 93 GLY A N 1
ATOM 687 C CA . GLY A 1 93 ? 14.033 -2.276 -14.654 1.00 96.62 93 GLY A CA 1
ATOM 688 C C . GLY A 1 93 ? 14.056 -2.041 -16.163 1.00 96.62 93 GLY A C 1
ATOM 689 O O . GLY A 1 93 ? 14.666 -1.094 -16.655 1.00 96.62 93 GLY A O 1
ATOM 690 N N . ALA A 1 94 ? 13.422 -2.947 -16.904 1.00 95.44 94 ALA A N 1
ATOM 691 C CA . ALA A 1 94 ? 13.244 -2.830 -18.341 1.00 95.44 94 ALA A CA 1
ATOM 692 C C . ALA A 1 94 ? 11.951 -3.506 -18.814 1.00 95.44 94 ALA A C 1
ATOM 694 O O . ALA A 1 94 ? 11.688 -4.679 -18.524 1.00 95.44 94 ALA A O 1
ATOM 695 N N . THR A 1 95 ? 11.204 -2.784 -19.646 1.00 94.50 95 THR A N 1
ATOM 696 C CA . THR A 1 95 ? 10.067 -3.297 -20.408 1.00 94.50 95 THR A CA 1
ATOM 697 C C . THR A 1 95 ? 10.510 -3.606 -21.829 1.00 94.50 95 THR A C 1
ATOM 699 O O . THR A 1 95 ? 10.861 -2.719 -22.610 1.00 94.50 95 THR A O 1
ATOM 702 N N . LEU A 1 96 ? 10.497 -4.887 -22.179 1.00 87.81 96 LEU A N 1
ATOM 703 C CA . LEU A 1 96 ? 11.074 -5.397 -23.413 1.00 87.81 96 LEU A CA 1
ATOM 704 C C . LEU A 1 96 ? 9.982 -5.992 -24.314 1.00 87.81 96 LEU A C 1
ATOM 706 O O . LEU A 1 96 ? 9.174 -6.808 -23.851 1.00 87.81 96 LEU A O 1
ATOM 710 N N . PRO A 1 97 ? 9.974 -5.669 -25.622 1.00 72.62 97 PRO A N 1
ATOM 711 C CA . PRO A 1 97 ? 9.209 -6.428 -26.595 1.00 72.62 97 PRO A CA 1
ATOM 712 C C . PRO A 1 97 ? 9.967 -7.729 -26.876 1.00 72.62 97 PRO A C 1
ATOM 714 O O . PRO A 1 97 ? 10.780 -7.809 -27.796 1.00 72.62 97 PRO A O 1
ATOM 717 N N . PHE A 1 98 ? 9.752 -8.767 -26.073 1.00 59.09 98 PHE A N 1
ATOM 718 C CA . PHE A 1 98 ? 10.241 -10.086 -26.463 1.00 59.09 98 PHE A CA 1
ATOM 719 C C . PHE A 1 98 ? 9.345 -10.597 -27.582 1.00 59.09 98 PHE A C 1
ATOM 721 O O . PHE A 1 98 ? 8.137 -10.701 -27.387 1.00 59.09 98 PHE A O 1
ATOM 728 N N . GLY A 1 99 ? 9.934 -10.889 -28.746 1.00 56.00 99 GLY A N 1
ATOM 729 C CA . GLY A 1 99 ? 9.220 -11.437 -29.900 1.00 56.00 99 GLY A CA 1
ATOM 730 C C . GLY A 1 99 ? 8.193 -12.487 -29.467 1.00 56.00 99 GLY A C 1
ATOM 731 O O . GLY A 1 99 ? 8.542 -13.498 -28.862 1.00 56.00 99 GLY A O 1
ATOM 732 N N . GLY A 1 100 ? 6.917 -12.187 -29.697 1.00 68.75 100 GLY A N 1
ATOM 733 C CA . GLY A 1 100 ? 5.788 -12.905 -29.115 1.00 68.75 100 GLY A CA 1
ATOM 734 C C . GLY A 1 100 ? 4.571 -11.994 -28.955 1.00 68.75 100 GLY A C 1
ATOM 735 O O . GLY A 1 100 ? 4.596 -10.830 -29.347 1.00 68.75 100 GLY A O 1
ATOM 736 N N . THR A 1 101 ? 3.494 -12.539 -28.390 1.00 78.62 101 THR A N 1
ATOM 737 C CA . THR A 1 101 ? 2.231 -11.820 -28.137 1.00 78.62 101 THR A CA 1
ATOM 738 C C . THR A 1 101 ? 2.160 -11.180 -26.749 1.00 78.62 101 THR A C 1
ATOM 740 O O . THR A 1 101 ? 1.154 -10.555 -26.436 1.00 78.62 101 THR A O 1
ATOM 743 N N . ALA A 1 102 ? 3.193 -11.347 -25.917 1.00 84.38 102 ALA A N 1
ATOM 744 C CA . ALA A 1 102 ? 3.228 -10.859 -24.542 1.00 84.38 102 ALA A CA 1
ATOM 745 C C . ALA A 1 102 ? 4.352 -9.834 -24.341 1.00 84.38 102 ALA A C 1
ATOM 747 O O . ALA A 1 102 ? 5.475 -10.033 -24.808 1.00 84.38 102 ALA A O 1
ATOM 748 N N . MET A 1 103 ? 4.068 -8.769 -23.596 1.00 88.81 103 MET A N 1
ATOM 749 C CA . MET A 1 103 ? 5.083 -7.834 -23.109 1.00 88.81 103 MET A CA 1
ATOM 750 C C . MET A 1 103 ? 5.780 -8.431 -21.894 1.00 88.81 103 MET A C 1
ATOM 752 O O . MET A 1 103 ? 5.144 -9.130 -21.104 1.00 88.81 103 MET A O 1
ATOM 756 N N . ARG A 1 104 ? 7.075 -8.154 -21.709 1.00 91.06 104 ARG A N 1
ATOM 757 C CA . ARG A 1 104 ? 7.774 -8.588 -20.496 1.00 91.06 104 ARG A CA 1
ATOM 758 C C . ARG A 1 104 ? 8.422 -7.431 -19.768 1.00 91.06 104 ARG A C 1
ATOM 760 O O . ARG A 1 104 ? 9.048 -6.577 -20.387 1.00 91.06 104 ARG A O 1
ATOM 767 N N . ILE A 1 105 ? 8.311 -7.488 -18.454 1.00 94.25 105 ILE A N 1
ATOM 768 C CA . ILE A 1 105 ? 8.974 -6.618 -17.499 1.00 94.25 105 ILE A CA 1
ATOM 769 C C . ILE A 1 105 ? 10.007 -7.466 -16.769 1.00 94.25 105 ILE A C 1
ATOM 771 O O . ILE A 1 105 ? 9.677 -8.523 -16.228 1.00 94.25 105 ILE A O 1
ATOM 775 N N . VAL A 1 106 ? 11.247 -6.996 -16.747 1.00 94.31 106 VAL A N 1
ATOM 776 C CA . VAL A 1 106 ? 12.313 -7.543 -15.908 1.00 94.31 106 VAL A CA 1
ATOM 777 C C . VAL A 1 106 ? 12.794 -6.423 -15.002 1.00 94.31 106 VAL A C 1
ATOM 779 O O . VAL A 1 106 ? 13.098 -5.348 -15.505 1.00 94.31 106 VAL A O 1
ATOM 782 N N . TYR A 1 107 ? 12.855 -6.639 -13.690 1.00 96.31 107 TYR A N 1
ATOM 783 C CA . TYR A 1 107 ? 13.357 -5.619 -12.767 1.00 96.31 107 TYR A CA 1
ATOM 784 C C . TYR A 1 107 ? 14.077 -6.226 -11.566 1.00 96.31 107 TYR A C 1
ATOM 786 O O . TYR A 1 107 ? 13.816 -7.367 -11.174 1.00 96.31 107 TYR A O 1
ATOM 794 N N . ASP A 1 108 ? 14.997 -5.456 -10.999 1.00 95.25 108 ASP A N 1
ATOM 795 C CA . ASP A 1 108 ? 15.802 -5.858 -9.856 1.00 95.25 108 ASP A CA 1
ATOM 796 C C . ASP A 1 108 ? 14.999 -5.766 -8.551 1.00 95.25 108 ASP A C 1
ATOM 798 O O . ASP A 1 108 ? 14.604 -4.685 -8.107 1.00 95.25 108 ASP A O 1
ATOM 802 N N . VAL A 1 109 ? 14.764 -6.915 -7.916 1.00 88.75 109 VAL A N 1
ATOM 803 C CA . VAL A 1 109 ? 14.053 -6.992 -6.632 1.00 88.75 109 VAL A CA 1
ATOM 804 C C . VAL A 1 109 ? 14.968 -6.838 -5.422 1.00 88.75 109 VAL A C 1
ATOM 806 O O . VAL A 1 109 ? 14.462 -6.716 -4.309 1.00 88.75 109 VAL A O 1
ATOM 809 N N . THR A 1 110 ? 16.291 -6.871 -5.603 1.00 87.94 110 THR A N 1
ATOM 810 C CA . THR A 1 110 ? 17.254 -6.796 -4.493 1.00 87.94 110 THR A CA 1
ATOM 811 C C . THR A 1 110 ? 17.720 -5.373 -4.209 1.00 87.94 110 THR A C 1
ATOM 813 O O . THR A 1 110 ? 18.563 -5.183 -3.333 1.00 87.94 110 THR A O 1
ATOM 816 N N . ASP A 1 111 ? 17.166 -4.386 -4.922 1.00 88.62 111 ASP A N 1
ATOM 817 C CA . ASP A 1 111 ? 17.488 -2.963 -4.783 1.00 88.62 111 ASP A CA 1
ATOM 818 C C . ASP A 1 111 ? 18.997 -2.702 -4.945 1.00 88.62 111 ASP A C 1
ATOM 820 O O . ASP A 1 111 ? 19.684 -2.196 -4.051 1.00 88.62 111 ASP A O 1
ATOM 824 N N . ALA A 1 112 ? 19.538 -3.156 -6.082 1.00 93.81 112 ALA A N 1
ATOM 825 C CA . ALA A 1 112 ? 20.958 -3.142 -6.411 1.00 93.81 112 ALA A CA 1
ATOM 826 C C . ALA A 1 112 ? 21.823 -3.900 -5.388 1.00 93.81 112 ALA A C 1
ATOM 828 O O . ALA A 1 112 ? 22.913 -3.453 -5.031 1.00 93.81 112 ALA A O 1
ATOM 829 N N . GLY A 1 113 ? 21.338 -5.038 -4.879 1.00 88.81 113 GLY A N 1
ATOM 830 C CA . GLY A 1 113 ? 22.029 -5.790 -3.829 1.00 88.81 113 GLY A CA 1
ATOM 831 C C . GLY A 1 113 ? 22.113 -5.007 -2.519 1.00 88.81 113 GLY A C 1
ATOM 832 O O . GLY A 1 113 ? 23.161 -4.992 -1.876 1.00 88.81 113 GLY A O 1
ATOM 833 N N . SER A 1 114 ? 21.021 -4.326 -2.155 1.00 85.31 114 SER A N 1
ATOM 834 C CA . SER A 1 114 ? 20.914 -3.428 -0.997 1.00 85.31 114 SER A CA 1
ATOM 835 C C . SER A 1 114 ? 21.760 -2.151 -1.083 1.00 85.31 114 SER A C 1
ATOM 837 O O . SER A 1 114 ? 21.943 -1.465 -0.078 1.00 85.31 114 SER A O 1
ATOM 839 N N . ALA A 1 115 ? 22.274 -1.802 -2.267 1.00 89.56 115 ALA A N 1
ATOM 840 C CA . ALA A 1 115 ? 22.945 -0.522 -2.492 1.00 89.56 115 ALA A CA 1
ATOM 841 C C . ALA A 1 115 ? 21.960 0.647 -2.689 1.00 89.56 115 ALA A C 1
ATOM 843 O O . ALA A 1 115 ? 22.388 1.802 -2.679 1.00 89.56 115 ALA A O 1
ATOM 844 N N . ASN A 1 116 ? 20.667 0.352 -2.845 1.00 88.44 116 ASN A N 1
ATOM 845 C CA . ASN A 1 116 ? 19.563 1.276 -3.082 1.00 88.44 116 ASN A CA 1
ATOM 846 C C . ASN A 1 116 ? 19.673 2.057 -4.400 1.00 88.44 116 ASN A C 1
ATOM 848 O O . ASN A 1 116 ? 20.656 2.768 -4.662 1.00 88.44 116 ASN A O 1
ATOM 852 N N . TYR A 1 117 ? 18.618 1.999 -5.209 1.00 95.19 117 TYR A N 1
ATOM 853 C CA . TYR A 1 117 ? 18.499 2.841 -6.395 1.00 95.19 117 TYR A CA 1
ATOM 854 C C . TYR A 1 117 ? 18.154 4.293 -6.045 1.00 95.19 117 TYR A C 1
ATOM 856 O O . TYR A 1 117 ? 17.462 4.600 -5.067 1.00 95.19 117 TYR A O 1
ATOM 864 N N . HIS A 1 118 ? 18.606 5.211 -6.896 1.00 95.25 118 HIS A N 1
ATOM 865 C CA . HIS A 1 118 ? 18.205 6.610 -6.873 1.00 95.25 118 HIS A CA 1
ATOM 866 C C . HIS A 1 118 ? 17.994 7.175 -8.270 1.00 95.25 118 HIS A C 1
ATOM 868 O O . HIS A 1 118 ? 18.547 6.697 -9.260 1.00 95.25 118 HIS A O 1
ATOM 874 N N . VAL A 1 119 ? 17.228 8.256 -8.314 1.00 95.19 119 VAL A N 1
ATOM 875 C CA . VAL A 1 119 ? 16.954 9.064 -9.502 1.00 95.19 119 VAL A CA 1
ATOM 876 C C . VAL A 1 119 ? 17.121 10.539 -9.156 1.00 95.19 119 VAL A C 1
ATOM 878 O O . VAL A 1 119 ? 17.159 10.912 -7.979 1.00 95.19 119 VAL A O 1
ATOM 881 N N . ALA A 1 120 ? 17.236 11.389 -10.170 1.00 93.81 120 ALA A N 1
ATOM 882 C CA . ALA A 1 120 ? 17.255 12.830 -9.962 1.00 93.81 120 ALA A CA 1
ATOM 883 C C . ALA A 1 120 ? 15.925 13.318 -9.372 1.00 93.81 120 ALA A C 1
ATOM 885 O O . ALA A 1 120 ? 14.846 12.924 -9.822 1.00 93.81 120 ALA A O 1
ATOM 886 N N . GLU A 1 121 ? 16.006 14.188 -8.373 1.00 92.19 121 GLU A N 1
ATOM 887 C CA . GLU A 1 121 ? 14.844 14.798 -7.731 1.00 92.19 121 GLU A CA 1
ATOM 888 C C . GLU A 1 121 ? 14.180 15.846 -8.632 1.00 92.19 121 GLU A C 1
ATOM 890 O O . GLU A 1 121 ? 14.854 16.614 -9.320 1.00 92.19 121 GLU A O 1
ATOM 895 N N . LEU A 1 122 ? 12.849 15.936 -8.580 1.00 83.69 122 LEU A N 1
ATOM 896 C CA . LEU A 1 122 ? 12.091 17.089 -9.063 1.00 83.69 122 LEU A CA 1
ATOM 897 C C . LEU A 1 122 ? 12.185 18.228 -8.039 1.00 83.69 122 LEU A C 1
ATOM 899 O O . LEU A 1 122 ? 11.221 18.609 -7.381 1.00 83.69 122 LEU A O 1
ATOM 903 N N . SER A 1 123 ? 13.375 18.780 -7.893 1.00 66.31 123 SER A N 1
ATOM 904 C CA . SER A 1 123 ? 13.589 20.071 -7.263 1.00 66.31 123 SER A CA 1
ATOM 905 C C . SER A 1 123 ? 14.555 20.814 -8.179 1.00 66.31 123 SER A C 1
ATOM 907 O O . SER A 1 123 ? 15.397 20.200 -8.826 1.00 66.31 123 SER A O 1
ATOM 909 N N . GLY A 1 124 ? 14.432 22.133 -8.327 1.00 59.25 124 GLY A N 1
ATOM 910 C CA . GLY A 1 124 ? 15.311 22.924 -9.209 1.00 59.25 124 GLY A CA 1
ATOM 911 C C . GLY A 1 124 ? 16.802 22.919 -8.813 1.00 59.25 124 GLY A C 1
ATOM 912 O O . GLY A 1 124 ? 17.561 23.753 -9.297 1.00 59.25 124 GLY A O 1
ATOM 913 N N . THR A 1 125 ? 17.211 22.013 -7.924 1.00 60.22 125 THR A N 1
ATOM 914 C CA . THR A 1 125 ? 18.545 21.828 -7.361 1.00 60.22 125 THR A CA 1
ATOM 915 C C . THR A 1 125 ? 19.003 20.397 -7.684 1.00 60.22 125 THR A C 1
ATOM 917 O O . THR A 1 125 ? 18.168 19.498 -7.699 1.00 60.22 125 THR A O 1
ATOM 920 N N . PRO A 1 126 ? 20.300 20.132 -7.932 1.00 67.94 126 PRO A N 1
ATOM 921 C CA . PRO A 1 126 ? 20.812 18.775 -8.143 1.00 67.94 126 PRO A CA 1
ATOM 922 C C . PRO A 1 126 ? 20.699 17.925 -6.863 1.00 67.94 126 PRO A C 1
ATOM 924 O O . PRO A 1 126 ? 21.647 17.797 -6.091 1.00 67.94 126 PRO A O 1
ATOM 927 N N . GLY A 1 127 ? 19.514 17.364 -6.636 1.00 84.88 127 GLY A N 1
ATOM 928 C CA . GLY A 1 127 ? 19.203 16.393 -5.596 1.00 84.88 127 GLY A CA 1
ATOM 929 C C . GLY A 1 127 ? 19.019 14.995 -6.181 1.00 84.88 127 GLY A C 1
ATOM 930 O O . GLY A 1 127 ? 18.731 14.818 -7.367 1.00 84.88 127 GLY A O 1
ATOM 931 N N . ARG A 1 128 ? 19.187 13.978 -5.336 1.00 91.06 128 ARG A N 1
ATOM 932 C CA . ARG A 1 128 ? 18.846 12.585 -5.642 1.00 91.06 128 ARG A CA 1
ATOM 933 C C . ARG A 1 128 ? 17.792 12.132 -4.652 1.00 91.06 128 ARG A C 1
ATOM 935 O O . ARG A 1 128 ? 17.920 12.417 -3.462 1.00 91.06 128 ARG A O 1
ATOM 942 N N . VAL A 1 129 ? 16.812 11.388 -5.135 1.00 90.56 129 VAL A N 1
ATOM 943 C CA . VAL A 1 129 ? 15.782 10.747 -4.314 1.00 90.56 129 VAL A CA 1
ATOM 944 C C . VAL A 1 129 ? 15.834 9.251 -4.529 1.00 90.56 129 VAL A C 1
ATOM 946 O O . VAL A 1 129 ? 16.250 8.783 -5.590 1.00 90.56 129 VAL A O 1
ATOM 949 N N . THR A 1 130 ? 15.406 8.493 -3.526 1.00 91.25 130 THR A N 1
ATOM 950 C CA . THR A 1 130 ? 15.330 7.039 -3.653 1.00 91.25 130 THR A CA 1
ATOM 951 C C . THR A 1 130 ? 14.425 6.629 -4.822 1.00 91.25 130 THR A C 1
ATOM 953 O O . THR A 1 130 ? 13.484 7.344 -5.204 1.00 91.25 130 THR A O 1
ATOM 956 N N . HIS A 1 131 ? 14.706 5.467 -5.394 1.00 94.12 131 HIS A N 1
ATOM 957 C CA . HIS A 1 131 ? 13.885 4.830 -6.410 1.00 94.12 131 HIS A CA 1
ATOM 958 C C . HIS A 1 131 ? 13.610 3.381 -5.997 1.00 94.12 131 HIS A C 1
ATOM 960 O O . HIS A 1 131 ? 14.199 2.461 -6.552 1.00 94.12 131 HIS A O 1
ATOM 966 N N . PRO A 1 132 ? 12.759 3.171 -4.979 1.00 92.12 132 PRO A N 1
ATOM 967 C CA . PRO A 1 132 ? 12.573 1.854 -4.391 1.00 92.12 132 PRO A CA 1
ATOM 968 C C . PRO A 1 132 ? 11.948 0.897 -5.409 1.00 92.12 132 PRO A C 1
ATOM 970 O O . PRO A 1 132 ? 11.225 1.311 -6.318 1.00 92.12 132 PRO A O 1
ATOM 973 N N . ALA A 1 133 ? 12.174 -0.400 -5.223 1.00 92.44 133 ALA A N 1
ATOM 974 C CA . ALA A 1 133 ? 11.757 -1.431 -6.169 1.00 92.44 133 ALA A CA 1
ATOM 975 C C . ALA A 1 133 ? 10.255 -1.416 -6.563 1.00 92.44 133 ALA A C 1
ATOM 977 O O . ALA A 1 133 ? 9.968 -1.664 -7.736 1.00 92.44 133 ALA A O 1
ATOM 978 N N . PRO A 1 134 ? 9.279 -1.068 -5.692 1.00 91.12 134 PRO A N 1
ATOM 979 C CA . PRO A 1 134 ? 7.894 -0.865 -6.130 1.00 91.12 134 PRO A CA 1
ATOM 980 C C . PRO A 1 134 ? 7.717 0.315 -7.099 1.00 91.12 134 PRO A C 1
ATOM 982 O O . PRO A 1 134 ? 6.911 0.224 -8.018 1.00 91.12 134 PRO A O 1
ATOM 985 N N . ALA A 1 135 ? 8.480 1.403 -6.945 1.00 94.75 135 ALA A N 1
ATOM 986 C CA . ALA A 1 135 ? 8.447 2.533 -7.877 1.00 94.75 135 ALA A CA 1
ATOM 987 C C . ALA A 1 135 ? 9.084 2.174 -9.227 1.00 94.75 135 ALA A C 1
ATOM 989 O O . ALA A 1 135 ? 8.554 2.573 -10.262 1.00 94.75 135 ALA A O 1
ATOM 990 N N . ILE A 1 136 ? 10.163 1.382 -9.223 1.00 97.19 136 ILE A N 1
ATOM 991 C CA . ILE A 1 136 ? 10.754 0.812 -10.446 1.00 97.19 136 ILE A CA 1
ATOM 992 C C . ILE A 1 136 ? 9.722 -0.069 -11.159 1.00 97.19 136 ILE A C 1
ATOM 994 O O . ILE A 1 136 ? 9.445 0.124 -12.338 1.00 97.19 136 ILE A O 1
ATOM 998 N N . LEU A 1 137 ? 9.094 -1.007 -10.445 1.00 95.75 137 LEU A N 1
ATOM 999 C CA . LEU A 1 137 ? 8.080 -1.876 -11.039 1.00 95.75 137 LEU A CA 1
ATOM 1000 C C . LEU A 1 137 ? 6.887 -1.075 -11.583 1.00 95.75 137 LEU A C 1
ATOM 1002 O O . LEU A 1 137 ? 6.413 -1.361 -12.680 1.00 95.75 137 LEU A O 1
ATOM 1006 N N . PHE A 1 138 ? 6.415 -0.061 -10.854 1.00 96.25 138 PHE A N 1
ATOM 1007 C CA . PHE A 1 138 ? 5.338 0.807 -11.327 1.00 96.25 138 PHE A CA 1
ATOM 1008 C C . PHE A 1 138 ? 5.714 1.558 -12.612 1.00 96.25 138 PHE A C 1
ATOM 1010 O O . PHE A 1 138 ? 4.905 1.646 -13.536 1.00 96.25 138 PHE A O 1
ATOM 1017 N N . HIS A 1 139 ? 6.953 2.051 -12.696 1.00 97.50 139 HIS A N 1
ATOM 1018 C CA . HIS A 1 139 ? 7.488 2.691 -13.897 1.00 97.50 139 HIS A CA 1
ATOM 1019 C C . HIS A 1 139 ? 7.440 1.746 -15.109 1.00 97.50 139 HIS A C 1
ATOM 1021 O O . HIS A 1 139 ? 6.946 2.117 -16.176 1.00 97.50 139 HIS A O 1
ATOM 1027 N N . GLU A 1 140 ? 7.879 0.498 -14.938 1.00 97.19 140 GLU A N 1
ATOM 1028 C CA . GLU A 1 140 ? 7.835 -0.501 -16.010 1.00 97.19 140 GLU A CA 1
ATOM 1029 C C . GLU A 1 140 ? 6.403 -0.916 -16.378 1.00 97.19 140 GLU A C 1
ATOM 1031 O O . GLU A 1 140 ? 6.074 -1.098 -17.552 1.00 97.19 140 GLU A O 1
ATOM 1036 N N . LEU A 1 141 ? 5.499 -0.992 -15.399 1.00 95.56 141 LEU A N 1
ATOM 1037 C CA . LEU A 1 141 ? 4.077 -1.210 -15.664 1.00 95.56 141 LEU A CA 1
ATOM 1038 C C . LEU A 1 141 ? 3.473 -0.078 -16.505 1.00 95.56 141 LEU A C 1
ATOM 1040 O O . LEU A 1 141 ? 2.669 -0.360 -17.393 1.00 95.56 141 LEU A O 1
ATOM 1044 N N . ALA A 1 142 ? 3.887 1.176 -16.293 1.00 96.81 142 ALA A N 1
ATOM 1045 C CA . ALA A 1 142 ? 3.474 2.298 -17.133 1.00 96.81 142 ALA A CA 1
ATOM 1046 C C . ALA A 1 142 ? 4.016 2.182 -18.566 1.00 96.81 142 ALA A C 1
ATOM 1048 O O . ALA A 1 142 ? 3.269 2.410 -19.520 1.00 96.81 142 ALA A O 1
ATOM 1049 N N . HIS A 1 143 ? 5.270 1.750 -18.747 1.00 95.62 143 HIS A N 1
ATOM 1050 C CA . HIS A 1 143 ? 5.800 1.447 -20.082 1.00 95.62 143 HIS A CA 1
ATOM 1051 C C . HIS A 1 143 ? 4.958 0.385 -20.792 1.00 95.62 143 HIS A C 1
ATOM 1053 O O . HIS A 1 143 ? 4.577 0.571 -21.952 1.00 95.62 143 HIS A O 1
ATOM 1059 N N . ALA A 1 144 ? 4.648 -0.708 -20.094 1.00 94.12 144 ALA A N 1
ATOM 1060 C CA . ALA A 1 144 ? 3.827 -1.783 -20.627 1.00 94.12 144 ALA A CA 1
ATOM 1061 C C . ALA A 1 144 ? 2.405 -1.298 -20.958 1.00 94.12 144 ALA A C 1
ATOM 1063 O O . ALA A 1 144 ? 1.911 -1.579 -22.046 1.00 94.12 144 ALA A O 1
ATOM 1064 N N . HIS A 1 145 ? 1.776 -0.505 -20.087 1.00 94.25 145 HIS A N 1
ATOM 1065 C CA . HIS A 1 145 ? 0.456 0.078 -20.336 1.00 94.25 145 HIS A CA 1
ATOM 1066 C C . HIS A 1 145 ? 0.418 0.875 -21.642 1.00 94.25 145 HIS A C 1
ATOM 1068 O O . HIS A 1 145 ? -0.381 0.563 -22.525 1.00 94.25 145 HIS A O 1
ATOM 1074 N N . HIS A 1 146 ? 1.325 1.843 -21.806 1.00 95.06 146 HIS A N 1
ATOM 1075 C CA . HIS A 1 146 ? 1.346 2.696 -22.996 1.00 95.06 146 HIS A CA 1
ATOM 1076 C C . HIS A 1 146 ? 1.648 1.920 -24.284 1.00 95.06 146 HIS A C 1
ATOM 1078 O O . HIS A 1 146 ? 1.112 2.207 -25.359 1.00 95.06 146 HIS A O 1
ATOM 1084 N N . ALA A 1 147 ? 2.488 0.887 -24.187 1.00 92.31 147 ALA A N 1
ATOM 1085 C CA . ALA A 1 147 ? 2.731 -0.018 -25.300 1.00 92.31 147 ALA A CA 1
ATOM 1086 C C . ALA A 1 147 ? 1.484 -0.853 -25.653 1.00 92.31 147 ALA A C 1
ATOM 1088 O O . ALA A 1 147 ? 1.188 -1.014 -26.837 1.00 92.31 147 ALA A O 1
ATOM 1089 N N . ALA A 1 148 ? 0.732 -1.344 -24.662 1.00 90.56 148 ALA A N 1
ATOM 1090 C CA . ALA A 1 148 ? -0.486 -2.126 -24.883 1.00 90.56 148 ALA A CA 1
ATOM 1091 C C . ALA A 1 148 ? -1.636 -1.313 -25.485 1.00 90.56 148 ALA A C 1
ATOM 1093 O O . ALA A 1 148 ? -2.338 -1.824 -26.356 1.00 90.56 148 ALA A O 1
ATOM 1094 N N . VAL A 1 149 ? -1.848 -0.076 -25.029 1.00 92.50 149 VAL A N 1
ATOM 1095 C CA . VAL A 1 149 ? -2.937 0.775 -25.544 1.00 92.50 149 VAL A CA 1
ATOM 1096 C C . VAL A 1 149 ? -2.566 1.489 -26.848 1.00 92.50 149 VAL A C 1
ATOM 1098 O O . VAL A 1 149 ? -3.433 2.059 -27.505 1.00 92.50 149 VAL A O 1
ATOM 1101 N N . GLY A 1 150 ? -1.293 1.423 -27.255 1.00 92.31 150 GLY A N 1
ATOM 1102 C CA . GLY A 1 150 ? -0.810 1.975 -28.520 1.00 92.31 150 GLY A CA 1
ATOM 1103 C C . GLY A 1 150 ? -0.636 3.495 -28.518 1.00 92.31 150 GLY A C 1
ATOM 1104 O O . GLY A 1 150 ? -0.617 4.095 -29.591 1.00 92.31 150 GLY A O 1
ATOM 1105 N N . ASP A 1 151 ? -0.505 4.118 -27.343 1.00 95.62 151 ASP A N 1
ATOM 1106 C CA . ASP A 1 151 ? -0.281 5.562 -27.188 1.00 95.62 151 ASP A CA 1
ATOM 1107 C C . ASP A 1 151 ? 1.182 5.920 -26.848 1.00 95.62 151 ASP A C 1
ATOM 1109 O O . ASP A 1 151 ? 1.518 7.101 -26.743 1.00 95.62 151 ASP A O 1
ATOM 1113 N N . ALA A 1 152 ? 2.066 4.922 -26.711 1.00 92.75 152 ALA A N 1
ATOM 1114 C CA . ALA A 1 152 ? 3.480 5.141 -26.418 1.00 92.75 152 ALA A CA 1
ATOM 1115 C C . ALA A 1 152 ? 4.171 5.987 -27.512 1.00 92.75 152 ALA A C 1
ATOM 1117 O O . ALA A 1 152 ? 4.202 5.581 -28.682 1.00 92.75 152 ALA A O 1
ATOM 1118 N N . PRO A 1 153 ? 4.840 7.104 -27.155 1.00 94.56 153 PRO A N 1
ATOM 1119 C CA . PRO A 1 153 ? 5.674 7.859 -28.081 1.00 94.56 153 PRO A CA 1
ATOM 1120 C C . PRO A 1 153 ? 6.773 6.990 -28.717 1.00 94.56 153 PRO A C 1
ATOM 1122 O O . PRO A 1 153 ? 7.139 5.937 -28.169 1.00 94.56 153 PRO A O 1
ATOM 1125 N N . PRO A 1 154 ? 7.377 7.426 -29.841 1.00 93.56 154 PRO A N 1
ATOM 1126 C CA . PRO A 1 154 ? 8.573 6.785 -30.380 1.00 93.56 154 PRO A CA 1
ATOM 1127 C C . PRO A 1 154 ? 9.673 6.629 -29.312 1.00 93.56 154 PRO A C 1
ATOM 1129 O O . PRO A 1 154 ? 9.733 7.440 -28.381 1.00 93.56 154 PRO A O 1
ATOM 1132 N N . PRO A 1 155 ? 10.545 5.608 -29.417 1.00 89.56 155 PRO A N 1
ATOM 1133 C CA . PRO A 1 155 ? 11.639 5.417 -28.469 1.00 89.56 155 PRO A CA 1
ATOM 1134 C C . PRO A 1 155 ? 12.477 6.691 -28.309 1.00 89.56 155 PRO A C 1
ATOM 1136 O O . PRO A 1 155 ? 12.890 7.295 -29.299 1.00 89.56 155 PRO A O 1
ATOM 1139 N N . GLY A 1 156 ? 12.718 7.102 -27.064 1.00 90.62 156 GLY A N 1
ATOM 1140 C CA . GLY A 1 156 ? 13.475 8.309 -26.744 1.00 90.62 156 GLY A CA 1
ATOM 1141 C C . GLY A 1 156 ? 12.913 9.068 -25.539 1.00 90.62 156 GLY A C 1
ATOM 1142 O O . GLY A 1 156 ? 12.052 8.549 -24.821 1.00 90.62 156 GLY A O 1
ATOM 1143 N N . PRO A 1 157 ? 13.364 10.318 -25.321 1.00 92.31 157 PRO A N 1
ATOM 1144 C CA . PRO A 1 157 ? 13.083 11.028 -24.082 1.00 92.31 157 PRO A CA 1
ATOM 1145 C C . PRO A 1 157 ? 11.598 11.274 -23.792 1.00 92.31 157 PRO A C 1
ATOM 1147 O O . PRO A 1 157 ? 11.203 11.274 -22.630 1.00 92.31 157 PRO A O 1
ATOM 1150 N N . ALA A 1 158 ? 10.773 11.456 -24.827 1.00 93.75 158 ALA A N 1
ATOM 1151 C CA . ALA A 1 158 ? 9.334 11.678 -24.675 1.00 93.75 158 ALA A CA 1
ATOM 1152 C C . ALA A 1 158 ? 8.607 10.456 -24.091 1.00 93.75 158 ALA A C 1
ATOM 1154 O O . ALA A 1 158 ? 7.730 10.616 -23.248 1.00 93.75 158 ALA A O 1
ATOM 1155 N N . ARG A 1 159 ? 9.005 9.241 -24.492 1.00 93.88 159 ARG A N 1
ATOM 1156 C CA . ARG A 1 159 ? 8.429 7.994 -23.972 1.00 93.88 159 ARG A CA 1
ATOM 1157 C C . ARG A 1 159 ? 8.721 7.823 -22.484 1.00 93.88 159 ARG A C 1
ATOM 1159 O O . ARG A 1 159 ? 7.822 7.501 -21.722 1.00 93.88 159 ARG A O 1
ATOM 1166 N N . VAL A 1 160 ? 9.968 8.049 -22.076 1.00 92.62 160 VAL A N 1
ATOM 1167 C CA . VAL A 1 160 ? 10.363 7.935 -20.663 1.00 92.62 160 VAL A CA 1
ATOM 1168 C C . VAL A 1 160 ? 9.743 9.061 -19.833 1.00 92.62 160 VAL A C 1
ATOM 1170 O O . VAL A 1 160 ? 9.373 8.858 -18.687 1.00 92.62 160 VAL A O 1
ATOM 1173 N N . ARG A 1 161 ? 9.559 10.257 -20.404 1.00 94.56 161 ARG A N 1
ATOM 1174 C CA . ARG A 1 161 ? 8.839 11.336 -19.715 1.00 94.56 161 ARG A CA 1
ATOM 1175 C C . ARG A 1 161 ? 7.402 10.938 -19.374 1.00 94.56 161 ARG A C 1
ATOM 1177 O O . ARG A 1 161 ? 6.996 11.145 -18.238 1.00 94.56 161 ARG A O 1
ATOM 1184 N N . GLN A 1 162 ? 6.675 10.352 -20.326 1.00 95.75 162 GLN A N 1
ATOM 1185 C CA . GLN A 1 162 ? 5.304 9.882 -20.111 1.00 95.75 162 GLN A CA 1
ATOM 1186 C C . GLN A 1 162 ? 5.230 8.881 -18.944 1.00 95.75 162 GLN A C 1
ATOM 1188 O O . GLN A 1 162 ? 4.368 9.000 -18.079 1.00 95.75 162 GLN A O 1
ATOM 1193 N N . THR A 1 163 ? 6.174 7.941 -18.846 1.00 96.19 163 THR A N 1
ATOM 1194 C CA . THR A 1 163 ? 6.198 6.993 -17.722 1.00 96.19 163 THR A CA 1
ATOM 1195 C C . THR A 1 163 ? 6.640 7.619 -16.407 1.00 96.19 163 THR A C 1
ATOM 1197 O O . THR A 1 163 ? 6.084 7.268 -15.370 1.00 96.19 163 THR A O 1
ATOM 1200 N N . ILE A 1 164 ? 7.556 8.594 -16.422 1.00 96.81 164 ILE A N 1
ATOM 1201 C CA . ILE A 1 164 ? 7.911 9.370 -15.221 1.00 96.81 164 ILE A CA 1
ATOM 1202 C C . ILE A 1 164 ? 6.711 10.178 -14.706 1.00 96.81 164 ILE A C 1
ATOM 1204 O O . ILE A 1 164 ? 6.566 10.337 -13.498 1.00 96.81 164 ILE A O 1
ATOM 1208 N N . GLU A 1 165 ? 5.829 10.678 -15.573 1.00 96.06 165 GLU A N 1
ATOM 1209 C CA . GLU A 1 165 ? 4.603 11.368 -15.143 1.00 96.06 165 GLU A CA 1
ATOM 1210 C C . GLU A 1 165 ? 3.674 10.427 -14.360 1.00 96.06 165 GLU A C 1
ATOM 1212 O O . GLU A 1 165 ? 3.211 10.787 -13.275 1.00 96.06 165 GLU A O 1
ATOM 1217 N N . HIS A 1 166 ? 3.488 9.192 -14.838 1.00 96.50 166 HIS A N 1
ATOM 1218 C CA . HIS A 1 166 ? 2.774 8.149 -14.096 1.00 96.50 166 HIS A CA 1
ATOM 1219 C C . HIS A 1 166 ? 3.506 7.776 -12.796 1.00 96.50 166 HIS A C 1
ATOM 1221 O O . HIS A 1 166 ? 2.886 7.742 -11.732 1.00 96.50 166 HIS A O 1
ATOM 1227 N N . GLU A 1 167 ? 4.824 7.553 -12.849 1.00 96.50 167 GLU A N 1
ATOM 1228 C CA . GLU A 1 167 ? 5.657 7.276 -11.671 1.00 96.50 167 GLU A CA 1
ATOM 1229 C C . GLU A 1 167 ? 5.512 8.378 -10.618 1.00 96.50 167 GLU A C 1
ATOM 1231 O O . GLU A 1 167 ? 5.372 8.078 -9.441 1.00 96.50 167 GLU A O 1
ATOM 1236 N N . ASN A 1 168 ? 5.498 9.649 -11.018 1.00 94.31 168 ASN A N 1
ATOM 1237 C CA . ASN A 1 168 ? 5.341 10.780 -10.110 1.00 94.31 168 ASN A CA 1
ATOM 1238 C C . ASN A 1 168 ? 3.942 10.868 -9.508 1.00 94.31 168 ASN A C 1
ATOM 1240 O O . ASN A 1 168 ? 3.816 11.229 -8.338 1.00 94.31 168 ASN A O 1
ATOM 1244 N N . ALA A 1 169 ? 2.903 10.509 -10.262 1.00 92.12 169 ALA A N 1
ATOM 1245 C CA . ALA A 1 169 ? 1.559 10.386 -9.714 1.00 92.12 169 ALA A CA 1
ATOM 1246 C C . ALA A 1 169 ? 1.504 9.286 -8.637 1.00 92.12 169 ALA A C 1
ATOM 1248 O O . ALA A 1 169 ? 0.956 9.515 -7.560 1.00 92.12 169 ALA A O 1
ATOM 1249 N N . PHE A 1 170 ? 2.152 8.139 -8.874 1.00 92.44 170 PHE A N 1
ATOM 1250 C CA . PHE A 1 170 ? 2.319 7.091 -7.863 1.00 92.44 170 PHE A CA 1
ATOM 1251 C C . PHE A 1 170 ? 3.176 7.548 -6.677 1.00 92.44 170 PHE A C 1
ATOM 1253 O O . PHE A 1 170 ? 2.774 7.370 -5.535 1.00 92.44 170 PHE A O 1
ATOM 1260 N N . ARG A 1 171 ? 4.328 8.184 -6.912 1.00 90.75 171 ARG A N 1
ATOM 1261 C CA . ARG A 1 171 ? 5.205 8.712 -5.855 1.00 90.75 171 ARG A CA 1
ATOM 1262 C C . ARG A 1 171 ? 4.450 9.668 -4.944 1.00 90.75 171 ARG A C 1
ATOM 1264 O O . ARG A 1 171 ? 4.506 9.496 -3.734 1.00 90.75 171 ARG A O 1
ATOM 1271 N N . LEU A 1 172 ? 3.701 10.613 -5.517 1.00 83.06 172 LEU A N 1
ATOM 1272 C CA . LEU A 1 172 ? 2.837 11.511 -4.755 1.00 83.06 172 LEU A CA 1
ATOM 1273 C C . LEU A 1 172 ? 1.802 10.725 -3.949 1.00 83.06 172 LEU A C 1
ATOM 1275 O O . LEU A 1 172 ? 1.618 10.988 -2.763 1.00 83.06 172 LEU A O 1
ATOM 1279 N N . GLN A 1 173 ? 1.161 9.745 -4.591 1.00 82.06 173 GLN A N 1
ATOM 1280 C CA . GLN A 1 173 ? 0.201 8.868 -3.942 1.00 82.06 173 GLN A CA 1
ATOM 1281 C C . GLN A 1 173 ? 0.812 8.117 -2.759 1.00 82.06 173 GLN A C 1
ATOM 1283 O O . GLN A 1 173 ? 0.089 7.929 -1.798 1.00 82.06 173 GLN A O 1
ATOM 1288 N N . VAL A 1 174 ? 2.087 7.713 -2.794 1.00 76.19 174 VAL A N 1
ATOM 1289 C CA . VAL A 1 174 ? 2.760 6.953 -1.721 1.00 76.19 174 VAL A CA 1
ATOM 1290 C C . VAL A 1 174 ? 3.778 7.766 -0.905 1.00 76.19 174 VAL A C 1
ATOM 1292 O O . VAL A 1 174 ? 4.719 7.216 -0.325 1.00 76.19 174 VAL A O 1
ATOM 1295 N N . GLY A 1 175 ? 3.642 9.094 -0.896 1.00 77.25 175 GLY A N 1
ATOM 1296 C CA . GLY A 1 175 ? 4.487 9.983 -0.092 1.00 77.25 175 GLY A CA 1
ATOM 1297 C C . GLY A 1 175 ? 5.982 9.969 -0.443 1.00 77.25 175 GLY A C 1
ATOM 1298 O O . GLY A 1 175 ? 6.804 10.401 0.364 1.00 77.25 175 GLY A O 1
ATOM 1299 N N . LEU A 1 176 ? 6.361 9.488 -1.627 1.00 82.56 176 LEU A N 1
ATOM 1300 C CA . LEU A 1 176 ? 7.739 9.534 -2.105 1.00 82.56 176 LEU A CA 1
ATOM 1301 C C . LEU A 1 176 ? 8.053 10.913 -2.714 1.00 82.56 176 LEU A C 1
ATOM 1303 O O . LEU A 1 176 ? 7.205 11.496 -3.396 1.00 82.56 176 LEU A O 1
ATOM 1307 N N . PRO A 1 177 ? 9.295 11.415 -2.569 1.00 87.56 177 PRO A N 1
ATOM 1308 C CA . PRO A 1 177 ? 9.756 12.582 -3.316 1.00 87.56 177 PRO A CA 1
ATOM 1309 C C . PRO A 1 177 ? 9.591 12.386 -4.826 1.00 87.56 177 PRO A C 1
ATOM 1311 O O . PRO A 1 177 ? 9.699 11.266 -5.314 1.00 87.56 177 PRO A O 1
ATOM 1314 N N . LEU A 1 178 ? 9.366 13.450 -5.589 1.00 90.62 178 LEU A N 1
ATOM 1315 C CA . LEU A 1 178 ? 9.126 13.347 -7.031 1.00 90.62 178 LEU A CA 1
ATOM 1316 C C . LEU A 1 178 ? 10.441 13.193 -7.821 1.00 90.62 178 LEU A C 1
ATOM 1318 O O . LEU A 1 178 ? 11.465 13.772 -7.461 1.00 90.62 178 LEU A O 1
ATOM 1322 N N . ARG A 1 179 ? 10.412 12.422 -8.912 1.00 94.44 179 ARG A N 1
ATOM 1323 C CA . ARG A 1 179 ? 11.510 12.243 -9.877 1.00 94.44 179 ARG A CA 1
ATOM 1324 C C . ARG A 1 179 ? 11.478 13.333 -10.948 1.00 94.44 179 ARG A C 1
ATOM 1326 O O . ARG A 1 179 ? 10.413 13.702 -11.443 1.00 94.44 179 ARG A O 1
ATOM 1333 N N . SER A 1 180 ? 12.642 13.814 -11.369 1.00 94.38 180 SER A N 1
ATOM 1334 C CA . SER A 1 180 ? 12.755 14.777 -12.466 1.00 94.38 180 SER A CA 1
ATOM 1335 C C . SER A 1 180 ? 12.352 14.161 -13.822 1.00 94.38 180 SER A C 1
ATOM 1337 O O . SER A 1 180 ? 12.967 13.186 -14.249 1.00 94.38 180 SER A O 1
ATOM 1339 N N . PRO A 1 181 ? 11.391 14.740 -14.571 1.00 93.06 181 PRO A N 1
ATOM 1340 C CA . PRO A 1 181 ? 10.994 14.263 -15.902 1.00 93.06 181 PRO A CA 1
ATOM 1341 C C . PRO A 1 181 ? 12.013 14.597 -17.004 1.00 93.06 181 PRO A C 1
ATOM 1343 O O . PRO A 1 181 ? 11.831 14.208 -18.163 1.00 93.06 181 PRO A O 1
ATOM 1346 N N . THR A 1 182 ? 13.060 15.364 -16.683 1.00 91.31 182 THR A N 1
ATOM 1347 C CA . THR A 1 182 ? 14.120 15.754 -17.626 1.00 91.31 182 THR A CA 1
ATOM 1348 C C . THR A 1 182 ? 15.418 14.980 -17.436 1.00 91.31 182 THR A C 1
ATOM 1350 O O . THR A 1 182 ? 16.287 15.081 -18.296 1.00 91.31 182 THR A O 1
ATOM 1353 N N . ASP A 1 183 ? 15.551 14.215 -16.352 1.00 90.88 183 ASP A N 1
ATOM 1354 C CA . ASP A 1 183 ? 16.712 13.367 -16.090 1.00 90.88 183 ASP A CA 1
ATOM 1355 C C . ASP A 1 183 ? 16.266 11.911 -15.914 1.00 90.88 183 ASP A C 1
ATOM 1357 O O . ASP A 1 183 ? 15.577 11.528 -14.967 1.00 90.88 183 ASP A O 1
ATOM 1361 N N . GLN A 1 184 ? 16.644 11.103 -16.898 1.00 89.19 184 GLN A N 1
ATOM 1362 C CA . GLN A 1 184 ? 16.246 9.704 -17.025 1.00 89.19 184 GLN A CA 1
ATOM 1363 C C . GLN A 1 184 ? 17.263 8.768 -16.375 1.00 89.19 184 GLN A C 1
ATOM 1365 O O . GLN A 1 184 ? 17.037 7.561 -16.341 1.00 89.19 184 GLN A O 1
ATOM 1370 N N . GLY A 1 185 ? 18.359 9.318 -15.845 1.00 90.50 185 GLY A N 1
ATOM 1371 C CA . GLY A 1 185 ? 19.393 8.558 -15.172 1.00 90.50 185 GLY A CA 1
ATOM 1372 C C . GLY A 1 185 ? 18.849 7.822 -13.954 1.00 90.50 185 GLY A C 1
ATOM 1373 O O . GLY A 1 185 ? 18.103 8.374 -13.140 1.00 90.50 185 GLY A O 1
ATOM 1374 N N . VAL A 1 186 ? 19.262 6.566 -13.838 1.00 93.69 186 VAL A N 1
ATOM 1375 C CA . VAL A 1 186 ? 19.143 5.754 -12.631 1.00 93.69 186 VAL A CA 1
ATOM 1376 C C . VAL A 1 186 ? 20.561 5.517 -12.123 1.00 93.69 186 VAL A C 1
ATOM 1378 O O . VAL A 1 186 ? 21.488 5.320 -12.910 1.00 93.69 186 VAL A O 1
ATOM 1381 N N . GLY A 1 187 ? 20.753 5.587 -10.811 1.00 94.38 187 GLY A N 1
ATOM 1382 C CA . GLY A 1 187 ? 22.028 5.283 -10.173 1.00 94.38 187 GLY A CA 1
ATOM 1383 C C . GLY A 1 187 ? 21.856 4.381 -8.959 1.00 94.38 187 GLY A C 1
ATOM 1384 O O . GLY A 1 187 ? 20.749 4.184 -8.466 1.00 94.38 187 GLY A O 1
ATOM 1385 N N . VAL A 1 188 ? 22.975 3.861 -8.459 1.00 95.19 188 VAL A N 1
ATOM 1386 C CA . VAL A 1 188 ? 23.056 2.982 -7.279 1.00 95.19 188 VAL A CA 1
ATOM 1387 C C . VAL A 1 188 ? 23.893 3.630 -6.175 1.00 95.19 188 VAL A C 1
ATOM 1389 O O . VAL A 1 188 ? 24.723 4.498 -6.458 1.00 95.19 188 VAL A O 1
ATOM 1392 N N . GLY A 1 189 ? 23.708 3.221 -4.920 1.00 89.31 189 GLY A N 1
ATOM 1393 C CA . GLY A 1 189 ? 24.493 3.727 -3.787 1.00 89.31 189 GLY A CA 1
ATOM 1394 C C . GLY A 1 189 ? 23.834 4.915 -3.088 1.00 89.31 189 GLY A C 1
ATOM 1395 O O . GLY A 1 189 ? 24.485 5.934 -2.851 1.00 89.31 189 GLY A O 1
ATOM 1396 N N . TYR A 1 190 ? 22.536 4.822 -2.799 1.00 84.81 190 TYR A N 1
ATOM 1397 C CA . TYR A 1 190 ? 21.801 5.859 -2.072 1.00 84.81 190 TYR A CA 1
ATOM 1398 C C . TYR A 1 190 ? 21.712 5.525 -0.577 1.00 84.81 190 TYR A C 1
ATOM 1400 O O . TYR A 1 190 ? 21.370 4.410 -0.199 1.00 84.81 190 TYR A O 1
ATOM 1408 N N . ALA A 1 191 ? 22.034 6.487 0.290 1.00 72.69 191 ALA A N 1
ATOM 1409 C CA . ALA A 1 191 ? 22.235 6.224 1.719 1.00 72.69 191 ALA A CA 1
ATOM 1410 C C . ALA A 1 191 ? 20.942 5.966 2.516 1.00 72.69 191 ALA A C 1
ATOM 1412 O O . ALA A 1 191 ? 21.010 5.384 3.595 1.00 72.69 191 ALA A O 1
ATOM 1413 N N . ALA A 1 192 ? 19.781 6.397 2.015 1.00 63.56 192 ALA A N 1
ATOM 1414 C CA . ALA A 1 192 ? 18.510 6.293 2.728 1.00 63.56 192 ALA A CA 1
ATOM 1415 C C . ALA A 1 192 ? 17.470 5.542 1.880 1.00 63.56 192 ALA A C 1
ATOM 1417 O O . ALA A 1 192 ? 16.990 6.104 0.892 1.00 63.56 192 ALA A O 1
ATOM 1418 N N . PRO A 1 193 ? 17.079 4.306 2.233 1.00 56.72 193 PRO A N 1
ATOM 1419 C CA . PRO A 1 193 ? 15.907 3.703 1.617 1.00 56.72 193 PRO A CA 1
ATOM 1420 C C . PRO A 1 193 ? 14.686 4.509 2.076 1.00 56.72 193 PRO A C 1
ATOM 1422 O O . PRO A 1 193 ? 14.376 4.507 3.267 1.00 56.72 193 PRO A O 1
ATOM 1425 N N . ALA A 1 194 ? 14.001 5.232 1.180 1.00 59.97 194 ALA A N 1
ATOM 1426 C CA . ALA A 1 194 ? 12.681 5.733 1.566 1.00 59.97 194 ALA A CA 1
ATOM 1427 C C . ALA A 1 194 ? 11.684 4.588 1.450 1.00 59.97 194 ALA A C 1
ATOM 1429 O O . ALA A 1 194 ? 11.695 3.813 0.490 1.00 59.97 194 ALA A O 1
ATOM 1430 N N . GLN A 1 195 ? 10.834 4.484 2.460 1.00 61.84 195 GLN A N 1
ATOM 1431 C CA . GLN A 1 195 ? 9.780 3.492 2.483 1.00 61.84 195 GLN A CA 1
ATOM 1432 C C . GLN A 1 195 ? 8.618 3.981 1.627 1.00 61.84 195 GLN A C 1
ATOM 1434 O O . GLN A 1 195 ? 8.229 5.147 1.683 1.00 61.84 195 GLN A O 1
ATOM 1439 N N . VAL A 1 196 ? 8.071 3.072 0.824 1.00 60.22 196 VAL A N 1
ATOM 1440 C CA . VAL A 1 196 ? 6.785 3.288 0.163 1.00 60.22 196 VAL A CA 1
ATOM 1441 C C . VAL A 1 196 ? 5.732 3.276 1.258 1.00 60.22 196 VAL A C 1
ATOM 1443 O O . VAL A 1 196 ? 5.468 2.233 1.855 1.00 60.22 196 VAL A O 1
ATOM 1446 N N . VAL A 1 197 ? 5.154 4.437 1.533 1.00 61.88 197 VAL A N 1
ATOM 1447 C CA . VAL A 1 197 ? 4.096 4.591 2.522 1.00 61.88 197 VAL A CA 1
ATOM 1448 C C . VAL A 1 197 ? 2.811 4.881 1.778 1.00 61.88 197 VAL A C 1
ATOM 1450 O O . VAL A 1 197 ? 2.729 5.868 1.071 1.00 61.88 197 VAL A O 1
ATOM 1453 N N . CYS A 1 198 ? 1.766 4.090 1.971 1.00 60.50 198 CYS A N 1
ATOM 1454 C CA . CYS A 1 198 ? 0.452 4.433 1.438 1.00 60.50 198 CYS A CA 1
ATOM 1455 C C . CYS A 1 198 ? -0.269 5.391 2.416 1.00 60.50 198 CYS A C 1
ATOM 1457 O O . CYS A 1 198 ? -0.792 4.906 3.422 1.00 60.50 198 CYS A O 1
ATOM 1459 N N . PRO A 1 199 ? -0.335 6.720 2.182 1.00 50.25 199 PRO A N 1
ATOM 1460 C CA . PRO A 1 199 ? -1.152 7.617 2.987 1.00 50.25 199 PRO A CA 1
ATOM 1461 C C . PRO A 1 199 ? -2.605 7.128 2.931 1.00 50.25 199 PRO A C 1
ATOM 1463 O O . PRO A 1 199 ? -3.148 6.931 1.847 1.00 50.25 199 PRO A O 1
ATOM 1466 N N . SER A 1 200 ? -3.223 6.924 4.099 1.00 55.09 200 SER A N 1
ATOM 1467 C CA . SER A 1 200 ? -4.603 6.421 4.325 1.00 55.09 200 SER A CA 1
ATOM 1468 C C . SER A 1 200 ? -4.842 4.900 4.326 1.00 55.09 200 SER A C 1
ATOM 1470 O O . SER A 1 200 ? -5.943 4.427 4.047 1.00 55.09 200 SER A O 1
ATOM 1472 N N . THR A 1 201 ? -3.840 4.122 4.719 1.00 63.44 201 THR A N 1
ATOM 1473 C CA . THR A 1 201 ? -3.974 2.669 4.975 1.00 63.44 201 THR A CA 1
ATOM 1474 C C . THR A 1 201 ? -3.953 2.311 6.456 1.00 63.44 201 THR A C 1
ATOM 1476 O O . THR A 1 201 ? -3.832 1.140 6.813 1.00 63.44 201 THR A O 1
ATOM 1479 N N . LEU A 1 202 ? -4.040 3.318 7.330 1.00 87.50 202 LEU A N 1
ATOM 1480 C CA . LEU A 1 202 ? -4.241 3.046 8.741 1.00 87.50 202 LEU A CA 1
ATOM 1481 C C . LEU A 1 202 ? -5.583 2.353 8.897 1.00 87.50 202 LEU A C 1
ATOM 1483 O O . LEU A 1 202 ? -6.598 2.810 8.372 1.00 87.50 202 LEU A O 1
ATOM 1487 N N . GLU A 1 203 ? -5.563 1.242 9.608 1.00 88.44 203 GLU A N 1
ATOM 1488 C CA . GLU A 1 203 ? -6.766 0.496 9.902 1.00 88.44 203 GLU A CA 1
ATOM 1489 C C . GLU A 1 203 ? -6.850 0.265 11.399 1.00 88.44 203 GLU A C 1
ATOM 1491 O O . GLU A 1 203 ? -5.964 -0.386 11.957 1.00 88.44 203 GLU A O 1
ATOM 1496 N N . PRO A 1 204 ? -7.907 0.759 12.055 1.00 90.44 204 PRO A N 1
ATOM 1497 C CA . PRO A 1 204 ? -8.842 1.786 11.570 1.00 90.44 204 PRO A CA 1
ATOM 1498 C C . PRO A 1 204 ? -8.164 3.126 11.207 1.00 90.44 204 PRO A C 1
ATOM 1500 O O . PRO A 1 204 ? -7.061 3.410 11.670 1.00 90.44 204 PRO A O 1
ATOM 1503 N N . ASP A 1 205 ? -8.847 3.967 10.424 1.00 88.44 205 ASP A N 1
ATOM 1504 C CA . ASP A 1 205 ? -8.421 5.334 10.063 1.00 88.44 205 ASP A CA 1
ATOM 1505 C C . ASP A 1 205 ? -8.933 6.415 11.038 1.00 88.44 205 ASP A C 1
ATOM 1507 O O . ASP A 1 205 ? -8.477 7.563 11.011 1.00 88.44 205 ASP A O 1
ATOM 1511 N N . ALA A 1 206 ? -9.825 6.034 11.952 1.00 91.75 206 ALA A N 1
ATOM 1512 C CA . ALA A 1 206 ? -10.288 6.848 13.066 1.00 91.75 206 ALA A CA 1
ATOM 1513 C C . ALA A 1 206 ? -10.169 6.096 14.397 1.00 91.75 206 ALA A C 1
ATOM 1515 O O . ALA A 1 206 ? -10.210 4.869 14.432 1.00 91.75 206 ALA A O 1
ATOM 1516 N N . MET A 1 207 ? -10.049 6.830 15.500 1.00 96.25 207 MET A N 1
ATOM 1517 C CA . MET A 1 207 ? -9.940 6.299 16.858 1.00 96.25 207 MET A CA 1
ATOM 1518 C C . MET A 1 207 ? -10.747 7.134 17.849 1.00 96.25 207 MET A C 1
ATOM 1520 O O . MET A 1 207 ? -10.883 8.337 17.673 1.00 96.25 207 MET A O 1
ATOM 1524 N N . PRO A 1 208 ? -11.259 6.547 18.930 1.00 96.12 208 PRO A N 1
ATOM 1525 C CA . PRO A 1 208 ? -11.840 7.308 20.025 1.00 96.12 208 PRO A CA 1
ATOM 1526 C C . PRO A 1 208 ? -10.744 8.008 20.856 1.00 96.12 208 PRO A C 1
ATOM 1528 O O . PRO A 1 208 ? -9.626 7.500 20.962 1.00 96.12 208 PRO A O 1
ATOM 1531 N N . VAL A 1 209 ? -11.047 9.167 21.467 1.00 96.81 209 VAL A N 1
ATOM 1532 C CA . VAL A 1 209 ? -10.074 9.943 22.292 1.00 96.81 209 VAL A CA 1
ATOM 1533 C C . VAL A 1 209 ? -9.445 9.157 23.448 1.00 96.81 209 VAL A C 1
ATOM 1535 O O . VAL A 1 209 ? -8.350 9.494 23.898 1.00 96.81 209 VAL A O 1
ATOM 1538 N N . GLU A 1 210 ? -10.098 8.090 23.909 1.00 95.62 210 GLU A N 1
ATOM 1539 C CA . GLU A 1 210 ? -9.591 7.188 24.944 1.00 95.62 210 GLU A CA 1
ATOM 1540 C C . GLU A 1 210 ? -8.384 6.357 24.475 1.00 95.62 210 GLU A C 1
ATOM 1542 O O . GLU A 1 210 ? -7.593 5.914 25.308 1.00 95.62 210 GLU A O 1
ATOM 1547 N N . GLY A 1 211 ? -8.208 6.157 23.164 1.00 95.81 211 GLY A N 1
ATOM 1548 C CA . GLY A 1 211 ? -7.234 5.204 22.631 1.00 95.81 211 GLY A CA 1
ATOM 1549 C C . GLY A 1 211 ? -7.557 3.762 23.042 1.00 95.81 211 GLY A C 1
ATOM 1550 O O . GLY A 1 211 ? -8.719 3.376 23.155 1.00 95.81 211 GLY A O 1
ATOM 1551 N N . GLY A 1 212 ? -6.522 2.947 23.246 1.00 94.81 212 GLY A N 1
ATOM 1552 C CA . GLY A 1 212 ? -6.628 1.564 23.722 1.00 94.81 212 GLY A CA 1
ATOM 1553 C C . GLY A 1 212 ? -7.087 0.553 22.670 1.00 94.81 212 GLY A C 1
ATOM 1554 O O . GLY A 1 212 ? -7.196 -0.634 22.969 1.00 94.81 212 GLY A O 1
ATOM 1555 N N . LEU A 1 213 ? -7.334 0.995 21.438 1.00 95.06 213 LEU A N 1
ATOM 1556 C CA . LEU A 1 213 ? -7.767 0.134 20.345 1.00 95.06 213 LEU A CA 1
ATOM 1557 C C . LEU A 1 213 ? -6.590 -0.326 19.491 1.00 95.06 213 LEU A C 1
ATOM 1559 O O . LEU A 1 213 ? -5.571 0.358 19.370 1.00 95.06 213 LEU A O 1
ATOM 1563 N N . ARG A 1 214 ? -6.746 -1.499 18.872 1.00 95.06 214 ARG A N 1
ATOM 1564 C CA . ARG A 1 214 ? -5.749 -2.040 17.953 1.00 95.06 214 ARG A CA 1
ATOM 1565 C C . ARG A 1 214 ? -5.817 -1.318 16.613 1.00 95.06 214 ARG A C 1
ATOM 1567 O O . ARG A 1 214 ? -6.891 -1.179 16.037 1.00 95.06 214 ARG A O 1
ATOM 1574 N N . MET A 1 215 ? -4.660 -0.921 16.106 1.00 94.81 215 MET A N 1
ATOM 1575 C CA . MET A 1 215 ? -4.487 -0.441 14.745 1.00 94.81 215 MET A CA 1
ATO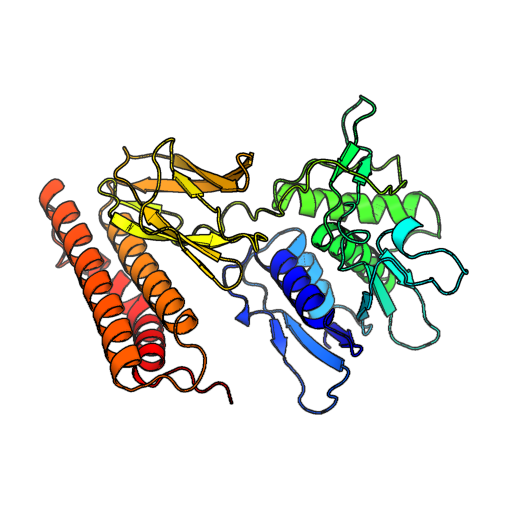M 1576 C C . MET A 1 215 ? -3.408 -1.230 14.017 1.00 94.81 215 MET A C 1
ATOM 1578 O O . MET A 1 215 ? -2.572 -1.889 14.642 1.00 94.81 215 MET A O 1
ATOM 1582 N N . ARG A 1 216 ? -3.386 -1.098 12.696 1.00 92.50 216 ARG A N 1
ATOM 1583 C CA . ARG A 1 216 ? -2.264 -1.484 11.853 1.00 92.50 216 ARG A CA 1
ATOM 1584 C C . ARG A 1 216 ? -1.933 -0.392 10.846 1.00 92.50 216 ARG A C 1
ATOM 1586 O O . ARG A 1 216 ? -2.811 0.331 10.387 1.00 92.50 216 ARG A O 1
ATOM 1593 N N . ALA A 1 217 ? -0.656 -0.294 10.510 1.00 88.94 217 ALA A N 1
ATOM 1594 C CA . ALA A 1 217 ? -0.134 0.517 9.419 1.00 88.94 217 ALA A CA 1
ATOM 1595 C C . ALA A 1 217 ? 0.678 -0.396 8.493 1.00 88.94 217 ALA A C 1
ATOM 1597 O O . ALA A 1 217 ? 1.395 -1.268 9.000 1.00 88.94 217 ALA A O 1
ATOM 1598 N N . PRO A 1 218 ? 0.596 -0.261 7.161 1.00 79.88 218 PRO A N 1
ATOM 1599 C CA . PRO A 1 218 ? 1.437 -1.065 6.296 1.00 79.88 218 PRO A CA 1
ATOM 1600 C C . PRO A 1 218 ? 2.889 -0.633 6.445 1.00 79.88 218 PRO A C 1
ATOM 1602 O O . PRO A 1 218 ? 3.208 0.516 6.755 1.00 79.88 218 PRO A O 1
ATOM 1605 N N . THR A 1 219 ? 3.789 -1.569 6.189 1.00 75.38 219 THR A N 1
ATOM 1606 C CA . THR A 1 219 ? 5.215 -1.288 6.158 1.00 75.38 219 THR A CA 1
ATOM 1607 C C . THR A 1 219 ? 5.917 -2.183 5.154 1.00 75.38 219 THR A C 1
ATOM 1609 O O . THR A 1 219 ? 5.506 -3.314 4.892 1.00 75.38 219 THR A O 1
ATOM 1612 N N . THR A 1 220 ? 7.023 -1.680 4.623 1.00 66.00 220 THR A N 1
ATOM 1613 C CA . THR A 1 220 ? 8.005 -2.481 3.889 1.00 66.00 220 THR A CA 1
ATOM 1614 C C . THR A 1 220 ? 9.124 -2.987 4.798 1.00 66.00 220 THR A C 1
ATOM 1616 O O . THR A 1 220 ? 10.036 -3.663 4.327 1.00 66.00 220 THR A O 1
ATOM 1619 N N . SER A 1 221 ? 9.101 -2.632 6.087 1.00 64.25 221 SER A N 1
ATOM 1620 C CA . SER A 1 221 ? 10.108 -3.064 7.046 1.00 64.25 221 SER A CA 1
ATOM 1621 C C . SER A 1 221 ? 10.074 -4.575 7.239 1.00 64.25 221 SER A C 1
ATOM 1623 O O . SER A 1 221 ? 9.015 -5.190 7.356 1.00 64.25 221 SER A O 1
ATOM 1625 N N . ILE A 1 222 ? 11.268 -5.151 7.329 1.00 62.06 222 ILE A N 1
ATOM 1626 C CA . ILE A 1 222 ? 11.517 -6.535 7.746 1.00 62.06 222 ILE A CA 1
ATOM 1627 C C . ILE A 1 222 ? 12.301 -6.596 9.067 1.00 62.06 222 ILE A C 1
ATOM 1629 O O . ILE A 1 222 ? 12.671 -7.679 9.514 1.00 62.06 222 ILE A O 1
ATOM 1633 N N . ALA A 1 223 ? 12.604 -5.443 9.673 1.00 69.00 223 ALA A N 1
ATOM 1634 C CA . ALA A 1 223 ? 13.457 -5.363 10.853 1.00 69.00 223 ALA A CA 1
ATOM 1635 C C . ALA A 1 223 ? 12.640 -5.421 12.150 1.00 69.00 223 ALA A C 1
ATOM 1637 O O . ALA A 1 223 ? 11.501 -4.969 12.207 1.00 69.00 223 ALA A O 1
ATOM 1638 N N . ALA A 1 224 ? 13.233 -5.980 13.205 1.00 70.19 224 ALA A N 1
ATOM 1639 C CA . ALA A 1 224 ? 12.562 -6.159 14.493 1.00 70.19 224 ALA A CA 1
ATOM 1640 C C . ALA A 1 224 ? 12.477 -4.870 15.339 1.00 70.19 224 ALA A C 1
ATOM 1642 O O . ALA A 1 224 ? 11.735 -4.834 16.315 1.00 70.19 224 ALA A O 1
ATOM 1643 N N . ASP A 1 225 ? 13.225 -3.820 14.994 1.00 83.19 225 ASP A N 1
ATOM 1644 C CA . ASP A 1 225 ? 13.353 -2.567 15.747 1.00 83.19 225 A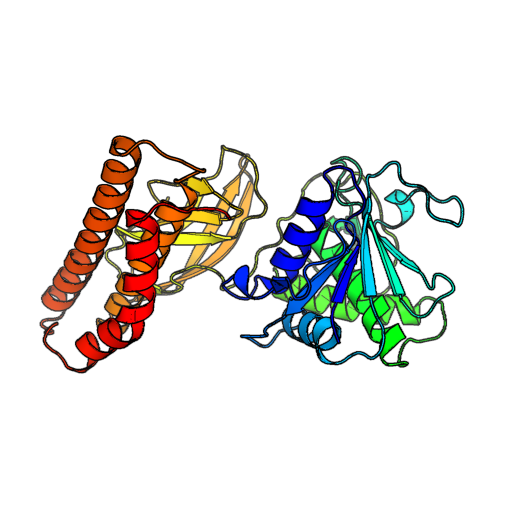SP A CA 1
ATOM 1645 C C . ASP A 1 225 ? 12.371 -1.486 15.269 1.00 83.19 225 ASP A C 1
ATOM 1647 O O . ASP A 1 225 ? 12.749 -0.362 14.939 1.00 83.19 225 ASP A O 1
ATOM 1651 N N . VAL A 1 226 ? 11.089 -1.840 15.217 1.00 87.31 226 VAL A N 1
ATOM 1652 C CA . VAL A 1 226 ? 10.033 -0.963 14.708 1.00 87.31 226 VAL A CA 1
ATOM 1653 C C . VAL A 1 226 ? 9.227 -0.354 15.853 1.00 87.31 226 VAL A C 1
ATOM 1655 O O . VAL A 1 226 ? 8.746 -1.062 16.735 1.00 87.31 226 VAL A O 1
ATOM 1658 N N . TRP A 1 227 ? 9.033 0.963 15.799 1.00 92.06 227 TRP A N 1
ATOM 1659 C CA . TRP A 1 227 ? 8.216 1.736 16.734 1.00 92.06 227 TRP A CA 1
ATOM 1660 C C . TRP A 1 227 ? 7.130 2.491 15.982 1.00 92.06 227 TRP A C 1
ATOM 1662 O O . TRP A 1 227 ? 7.351 2.948 14.860 1.00 92.06 227 TRP A O 1
ATOM 1672 N N . LEU A 1 228 ? 5.976 2.663 16.620 1.00 93.94 228 LEU A N 1
ATOM 1673 C CA . LEU A 1 228 ? 4.871 3.444 16.080 1.00 93.94 228 LEU A CA 1
ATOM 1674 C C . LEU A 1 228 ? 4.552 4.588 17.045 1.00 93.94 228 LEU A C 1
ATOM 1676 O O . LEU A 1 228 ? 4.303 4.357 18.226 1.00 93.94 228 LEU A O 1
ATOM 1680 N N . ASP A 1 229 ? 4.597 5.813 16.537 1.00 96.25 229 ASP A N 1
ATOM 1681 C CA . ASP A 1 229 ? 4.251 7.040 17.250 1.00 96.25 229 ASP A CA 1
ATOM 1682 C C . ASP A 1 229 ? 2.997 7.652 16.625 1.00 96.25 229 ASP A C 1
ATOM 1684 O O . ASP A 1 229 ? 2.859 7.670 15.403 1.00 96.25 229 ASP A O 1
ATOM 1688 N N . ILE A 1 230 ? 2.070 8.120 17.455 1.00 97.12 230 ILE A N 1
ATOM 1689 C CA . ILE A 1 230 ? 0.805 8.726 17.043 1.00 97.12 230 ILE A CA 1
ATOM 1690 C C . ILE A 1 230 ? 0.709 10.067 17.762 1.00 97.12 230 ILE A C 1
ATOM 1692 O O . ILE A 1 230 ? 0.639 10.113 18.990 1.00 97.12 230 ILE A O 1
ATOM 1696 N N . GLY A 1 231 ? 0.748 11.168 17.013 1.00 96.50 231 GLY A N 1
ATOM 1697 C CA . GLY A 1 231 ? 0.657 12.514 17.585 1.00 96.50 231 GLY A CA 1
ATOM 1698 C C . GLY A 1 231 ? 1.737 12.826 18.632 1.00 96.50 231 GLY A C 1
ATOM 1699 O O . GLY A 1 231 ? 1.468 13.562 19.581 1.00 96.50 231 GLY A O 1
ATOM 1700 N N . GLY A 1 232 ? 2.939 12.251 18.508 1.00 96.12 232 GLY A N 1
ATOM 1701 C CA . GLY A 1 232 ? 4.030 12.411 19.474 1.00 96.12 232 GLY A CA 1
ATOM 1702 C C . GLY A 1 232 ? 3.927 11.514 20.711 1.00 96.12 232 GLY A C 1
ATOM 1703 O O . GLY A 1 232 ? 4.654 11.740 21.683 1.00 96.12 232 GLY A O 1
ATOM 1704 N N . LYS A 1 233 ? 3.000 10.546 20.726 1.00 98.06 233 LYS A N 1
ATOM 1705 C CA . LYS A 1 233 ? 2.890 9.531 21.778 1.00 98.06 233 LYS A CA 1
ATOM 1706 C C . LYS A 1 233 ? 3.163 8.131 21.218 1.00 98.06 233 LYS A C 1
ATOM 1708 O O . LYS A 1 233 ? 2.551 7.754 20.217 1.00 98.06 233 LYS A O 1
ATOM 1713 N N . PRO A 1 234 ? 3.981 7.308 21.898 1.00 97.38 234 PRO A N 1
ATOM 1714 C CA . PRO A 1 234 ? 4.235 5.944 21.456 1.00 97.38 234 PRO A CA 1
ATOM 1715 C C . PRO A 1 234 ? 2.980 5.074 21.598 1.00 97.38 234 PRO A C 1
ATOM 1717 O O . PRO A 1 234 ? 2.295 5.114 22.624 1.00 97.38 234 PRO A O 1
ATOM 1720 N N . ALA A 1 235 ? 2.714 4.250 20.587 1.00 97.25 235 ALA A N 1
ATOM 1721 C CA . ALA A 1 235 ? 1.792 3.127 20.695 1.00 97.25 235 ALA A CA 1
ATOM 1722 C C . ALA A 1 235 ? 2.397 2.005 21.557 1.00 97.25 235 ALA A C 1
ATOM 1724 O O . ALA A 1 235 ? 3.620 1.865 21.653 1.00 97.25 235 ALA A O 1
ATOM 1725 N N . THR A 1 236 ? 1.542 1.179 22.163 1.00 96.69 236 THR A N 1
ATOM 1726 C CA . THR A 1 236 ? 1.970 -0.015 22.914 1.00 96.69 236 THR A CA 1
ATOM 1727 C C . THR A 1 236 ? 1.797 -1.288 22.090 1.00 96.69 236 THR A C 1
ATOM 1729 O O . THR A 1 236 ? 1.157 -1.287 21.037 1.00 96.69 236 THR A O 1
ATOM 1732 N N . ASP A 1 237 ? 2.398 -2.387 22.555 1.00 93.56 237 ASP A N 1
ATOM 1733 C CA . ASP A 1 237 ? 2.256 -3.725 21.961 1.00 93.56 237 ASP A CA 1
ATOM 1734 C C . ASP A 1 237 ? 2.583 -3.759 20.461 1.00 93.56 237 ASP A C 1
ATOM 1736 O O . ASP A 1 237 ? 1.876 -4.389 19.666 1.00 93.56 237 ASP A O 1
ATOM 1740 N N . VAL A 1 238 ? 3.623 -3.021 20.063 1.00 94.19 238 VAL A N 1
ATOM 1741 C CA . VAL A 1 238 ? 4.002 -2.875 18.658 1.00 94.19 238 VAL A CA 1
ATOM 1742 C C . VAL A 1 238 ? 4.576 -4.190 18.136 1.00 94.19 238 VAL A C 1
ATOM 1744 O O . VAL A 1 238 ? 5.517 -4.736 18.712 1.00 94.19 238 VAL A O 1
ATOM 1747 N N . VAL A 1 239 ? 4.006 -4.715 17.049 1.00 92.00 239 VAL A N 1
ATOM 1748 C CA . VAL A 1 239 ? 4.444 -5.977 16.435 1.00 92.00 239 VAL A CA 1
ATOM 1749 C C . VAL A 1 239 ? 4.451 -5.850 14.915 1.00 92.00 239 VAL A C 1
ATOM 1751 O O . VAL A 1 239 ? 3.470 -5.418 14.318 1.00 92.00 239 VAL A O 1
ATOM 1754 N N . LEU A 1 240 ? 5.541 -6.285 14.282 1.00 88.62 240 LEU A N 1
ATOM 1755 C CA . LEU A 1 240 ? 5.664 -6.415 12.830 1.00 88.62 240 LEU A CA 1
ATOM 1756 C C . LEU A 1 240 ? 5.230 -7.817 12.372 1.00 88.62 240 LEU A C 1
ATOM 1758 O O . LEU A 1 240 ? 5.795 -8.811 12.835 1.00 88.62 240 LEU A O 1
ATOM 1762 N N . ARG A 1 241 ? 4.265 -7.913 11.448 1.00 85.25 241 ARG A N 1
ATOM 1763 C CA . ARG A 1 241 ? 3.838 -9.169 10.800 1.00 85.25 241 ARG A CA 1
ATOM 1764 C C . ARG A 1 241 ? 3.316 -8.916 9.383 1.00 85.25 241 ARG A C 1
ATOM 1766 O O . ARG A 1 241 ? 2.522 -8.007 9.187 1.00 85.25 241 ARG A O 1
ATOM 1773 N N . ASP A 1 242 ? 3.719 -9.734 8.413 1.00 77.94 242 ASP A N 1
ATOM 1774 C CA . ASP A 1 242 ? 3.164 -9.779 7.044 1.00 77.94 242 ASP A CA 1
ATOM 1775 C C . ASP A 1 242 ? 3.070 -8.425 6.309 1.00 77.94 242 ASP A C 1
ATOM 1777 O O . ASP A 1 242 ? 2.121 -8.129 5.573 1.00 77.94 242 ASP A O 1
ATOM 1781 N N . GLY A 1 243 ? 4.088 -7.581 6.498 1.00 77.94 243 GLY A N 1
ATOM 1782 C CA . GLY A 1 243 ? 4.130 -6.236 5.915 1.00 77.94 243 GLY A CA 1
ATOM 1783 C C . GLY A 1 243 ? 3.173 -5.248 6.589 1.00 77.94 243 GLY A C 1
ATOM 1784 O O . GLY A 1 243 ? 2.772 -4.265 5.969 1.00 77.94 243 GLY A O 1
ATOM 1785 N N . TRP A 1 244 ? 2.798 -5.516 7.840 1.00 86.00 244 TRP A N 1
ATOM 1786 C CA . TRP A 1 244 ? 2.000 -4.649 8.699 1.00 86.00 244 TRP A CA 1
ATOM 1787 C C . TRP A 1 244 ? 2.675 -4.461 10.053 1.00 86.00 244 TRP A C 1
ATOM 1789 O O . TRP A 1 244 ? 3.234 -5.395 10.629 1.00 86.00 244 TRP A O 1
ATOM 1799 N N . VAL A 1 245 ? 2.575 -3.250 10.584 1.00 90.88 245 VAL A N 1
ATOM 1800 C CA . VAL A 1 245 ? 2.938 -2.913 11.958 1.00 90.88 245 VAL A CA 1
ATOM 1801 C C . VAL A 1 245 ? 1.651 -2.714 12.717 1.00 90.88 245 VAL A C 1
ATOM 1803 O O . VAL A 1 245 ? 0.890 -1.795 12.425 1.00 90.88 245 VAL A O 1
ATOM 1806 N N . TYR A 1 246 ? 1.414 -3.588 13.679 1.00 93.88 246 TYR A N 1
ATOM 1807 C CA . TYR A 1 246 ? 0.286 -3.515 14.586 1.00 93.88 246 TYR A CA 1
ATOM 1808 C C . TYR A 1 246 ? 0.696 -2.732 15.827 1.00 93.88 246 TYR A C 1
ATOM 1810 O O . TYR A 1 246 ? 1.828 -2.870 16.284 1.00 93.88 246 TYR A O 1
ATOM 1818 N N . GLY A 1 247 ? -0.212 -1.943 16.390 1.00 95.62 247 GLY A N 1
ATOM 1819 C CA . GLY A 1 247 ? 0.020 -1.169 17.609 1.00 95.62 247 GLY A CA 1
ATOM 1820 C C . GLY A 1 247 ? -1.288 -0.866 18.329 1.00 95.62 247 GLY A C 1
ATOM 1821 O O . GLY A 1 247 ? -2.351 -0.844 17.713 1.00 95.62 247 GLY A O 1
ATOM 1822 N N . THR A 1 248 ? -1.226 -0.672 19.640 1.00 96.62 248 THR A N 1
ATOM 1823 C CA . THR A 1 248 ? -2.365 -0.237 20.456 1.00 96.62 248 THR A CA 1
ATOM 1824 C C . THR A 1 248 ? -2.267 1.269 20.658 1.00 96.62 248 THR A C 1
ATOM 1826 O O . THR A 1 248 ? -1.223 1.783 21.071 1.00 96.62 248 THR A O 1
ATOM 1829 N N . THR A 1 249 ? -3.331 1.988 20.316 1.00 97.38 249 THR A N 1
ATOM 1830 C CA . THR A 1 249 ? -3.312 3.449 20.231 1.00 97.38 249 THR A CA 1
ATOM 1831 C C . THR A 1 249 ? -3.271 4.111 21.616 1.00 97.38 249 THR A C 1
ATOM 1833 O O . THR A 1 249 ? -3.921 3.633 22.546 1.00 97.38 249 THR A O 1
ATOM 1836 N N . PRO A 1 250 ? -2.528 5.216 21.808 1.00 97.81 250 PRO A N 1
ATOM 1837 C CA . PRO A 1 250 ? -2.566 5.981 23.049 1.00 97.81 250 PRO A CA 1
ATOM 1838 C C . PRO A 1 250 ? -3.807 6.893 23.096 1.00 97.81 250 PRO A C 1
ATOM 1840 O O . PRO A 1 250 ? -4.364 7.226 22.045 1.00 97.81 250 PRO A O 1
ATOM 1843 N N . PRO A 1 251 ? -4.217 7.369 24.286 1.00 97.44 251 PRO A N 1
ATOM 1844 C CA . PRO A 1 251 ? -5.214 8.430 24.402 1.00 97.44 251 PRO A CA 1
ATOM 1845 C C . PRO A 1 251 ? -4.673 9.752 23.842 1.00 97.44 251 PRO A C 1
ATOM 1847 O O . PRO A 1 251 ? -3.587 10.214 24.232 1.00 97.44 251 PRO A O 1
ATOM 1850 N N . LEU A 1 252 ? -5.446 10.402 22.975 1.00 98.06 252 LEU A N 1
ATOM 1851 C CA . LEU A 1 252 ? -5.121 11.689 22.355 1.00 98.06 252 LEU A CA 1
ATOM 1852 C C . LEU A 1 252 ? -6.370 12.571 22.244 1.00 98.06 252 LEU A C 1
ATOM 1854 O O . LEU A 1 252 ? -7.466 12.038 22.110 1.00 98.06 252 LEU A O 1
ATOM 1858 N N . PRO A 1 253 ? -6.231 13.911 22.282 1.00 97.94 253 PRO A N 1
ATOM 1859 C CA . PRO A 1 253 ? -7.349 14.821 22.029 1.00 97.94 253 PRO A CA 1
ATOM 1860 C C . PRO A 1 253 ? -7.979 14.595 20.650 1.00 97.94 253 PRO A C 1
ATOM 1862 O O . PRO A 1 253 ? -7.308 14.116 19.738 1.00 97.94 253 PRO A O 1
ATOM 1865 N N . ALA A 1 254 ? -9.234 15.011 20.476 1.00 97.31 254 ALA A N 1
ATOM 1866 C CA . ALA A 1 254 ? -9.894 14.960 19.175 1.00 97.31 254 ALA A CA 1
ATOM 1867 C C . ALA A 1 254 ? -9.125 15.745 18.097 1.00 97.31 254 ALA A C 1
ATOM 1869 O O . ALA A 1 254 ? -8.543 16.796 18.379 1.00 97.31 254 ALA A O 1
ATOM 1870 N N . GLY A 1 255 ? -9.159 15.250 16.862 1.00 96.12 255 GLY A N 1
ATOM 1871 C CA . GLY A 1 255 ? -8.481 15.831 15.709 1.00 96.12 255 GLY A CA 1
ATOM 1872 C C . GLY A 1 255 ? -7.536 14.859 15.011 1.00 96.12 255 GLY A C 1
ATOM 1873 O O . GLY A 1 255 ? -7.438 13.684 15.354 1.00 96.12 255 GLY A O 1
ATOM 1874 N N . ASP A 1 256 ? -6.844 15.375 14.006 1.00 95.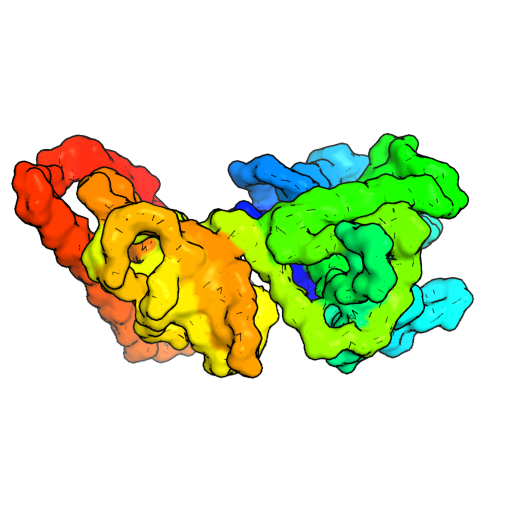94 256 ASP A N 1
ATOM 1875 C CA . ASP A 1 256 ? -5.963 14.604 13.139 1.00 95.94 256 ASP A CA 1
ATOM 1876 C C . ASP A 1 256 ? -4.548 14.545 13.714 1.00 95.94 256 ASP A C 1
ATOM 1878 O O . ASP A 1 256 ? -3.904 15.578 13.917 1.00 95.94 256 ASP A O 1
ATOM 1882 N N . HIS A 1 257 ? -4.047 13.331 13.943 1.00 96.19 257 HIS A N 1
ATOM 1883 C CA . HIS A 1 257 ? -2.707 13.108 14.484 1.00 96.19 257 HIS A CA 1
ATOM 1884 C C . HIS A 1 257 ? -1.838 12.356 13.480 1.00 96.19 257 HIS A C 1
ATOM 1886 O O . HIS A 1 257 ? -2.255 11.300 12.996 1.00 96.19 257 HIS A O 1
ATOM 1892 N N . PRO A 1 258 ? -0.627 12.847 13.157 1.00 93.69 258 PRO A N 1
ATOM 1893 C CA . PRO A 1 258 ? 0.277 12.116 12.284 1.00 93.69 258 PRO A CA 1
ATOM 1894 C C . PRO A 1 258 ? 0.705 10.816 12.964 1.00 93.69 258 PRO A C 1
ATOM 1896 O O . PRO A 1 258 ? 1.009 10.797 14.158 1.00 93.69 258 PRO A O 1
ATOM 1899 N N . VAL A 1 259 ? 0.764 9.741 12.188 1.00 93.62 259 VAL A N 1
ATOM 1900 C CA . VAL A 1 259 ? 1.352 8.473 12.606 1.00 93.62 259 VAL A CA 1
ATOM 1901 C C . VAL A 1 259 ? 2.722 8.361 11.970 1.00 93.62 259 VAL A C 1
ATOM 1903 O O . VAL A 1 259 ? 2.855 8.499 10.755 1.00 93.62 259 VAL A O 1
ATOM 1906 N N . THR A 1 260 ? 3.740 8.118 12.784 1.00 91.38 260 THR A N 1
ATOM 1907 C CA . THR A 1 260 ? 5.129 7.980 12.351 1.00 91.38 260 THR A CA 1
ATOM 1908 C C . THR A 1 260 ? 5.627 6.589 12.693 1.00 91.38 260 THR A C 1
ATOM 1910 O O . THR A 1 260 ? 5.562 6.154 13.842 1.00 91.38 260 THR A O 1
ATOM 1913 N N . LEU A 1 261 ? 6.160 5.898 11.694 1.00 90.00 261 LEU A N 1
ATOM 1914 C CA . LEU A 1 261 ? 6.861 4.642 11.874 1.00 90.00 261 LEU A CA 1
ATOM 1915 C C . LEU A 1 261 ? 8.354 4.912 11.997 1.00 90.00 261 LEU A C 1
ATOM 1917 O O . LEU A 1 261 ? 8.952 5.483 11.089 1.00 90.00 261 LEU A O 1
ATOM 1921 N N . THR A 1 262 ? 8.959 4.508 13.109 1.00 87.12 262 THR A N 1
ATOM 1922 C CA . THR A 1 262 ? 10.400 4.663 13.329 1.00 87.12 262 THR A CA 1
ATOM 1923 C C . THR A 1 262 ? 11.101 3.318 13.253 1.00 87.12 262 THR A C 1
ATOM 1925 O O . THR A 1 262 ? 10.707 2.375 13.937 1.00 87.12 262 THR A O 1
ATOM 1928 N N . GLN A 1 263 ? 12.166 3.246 12.457 1.00 82.88 263 GLN A N 1
ATOM 1929 C CA . GLN A 1 263 ? 13.016 2.066 12.305 1.00 82.88 263 GLN A CA 1
ATOM 1930 C C . GLN A 1 263 ? 14.480 2.499 12.224 1.00 82.88 263 GLN A C 1
ATOM 1932 O O . GLN A 1 263 ? 14.802 3.440 11.499 1.00 82.88 263 GLN A O 1
ATOM 1937 N N . GLY A 1 264 ? 15.381 1.857 12.975 1.00 78.50 264 GLY A N 1
ATOM 1938 C CA . GLY A 1 264 ? 16.798 2.236 12.990 1.00 78.50 264 GLY A CA 1
ATOM 1939 C C . GLY A 1 264 ? 17.049 3.699 13.385 1.00 78.50 264 GLY A C 1
ATOM 1940 O O . GLY A 1 264 ? 18.045 4.289 12.974 1.00 78.50 264 GLY A O 1
ATOM 1941 N N . GLY A 1 265 ? 16.121 4.314 14.128 1.00 78.75 265 GLY A N 1
ATOM 1942 C CA . GLY A 1 265 ? 16.152 5.737 14.489 1.00 78.75 265 GLY A CA 1
ATOM 1943 C C . GLY A 1 265 ? 15.655 6.705 13.406 1.00 78.75 265 GLY A C 1
ATOM 1944 O O . GLY A 1 265 ? 15.636 7.910 13.648 1.00 78.75 265 GLY A O 1
ATOM 1945 N N . LEU A 1 266 ? 15.228 6.214 12.239 1.00 77.12 266 LEU A N 1
ATOM 1946 C CA . LEU A 1 266 ? 14.637 7.022 11.171 1.00 77.12 266 LEU A CA 1
ATOM 1947 C C . LEU A 1 266 ? 13.110 6.944 11.234 1.00 77.12 266 LEU A C 1
ATOM 1949 O O . LEU A 1 266 ? 12.540 5.862 11.106 1.00 77.12 266 LEU A O 1
ATOM 1953 N N . GLY A 1 267 ? 12.457 8.090 11.433 1.00 80.44 267 GLY A N 1
ATOM 1954 C CA . GLY A 1 267 ? 11.000 8.221 11.427 1.00 80.44 267 GLY A CA 1
ATOM 1955 C C . GLY A 1 267 ? 10.464 8.533 10.031 1.00 80.44 267 GLY A C 1
ATOM 1956 O O . GLY A 1 267 ? 10.935 9.469 9.388 1.00 80.44 267 GLY A O 1
ATOM 1957 N N . SER A 1 268 ? 9.469 7.774 9.579 1.00 79.75 268 SER A N 1
ATOM 1958 C CA . SER A 1 268 ? 8.728 8.011 8.337 1.00 79.75 268 SER A CA 1
ATOM 1959 C C . SER A 1 268 ? 7.241 8.196 8.651 1.00 79.75 268 SER A C 1
ATOM 1961 O O . SER A 1 268 ? 6.672 7.354 9.350 1.00 79.75 268 SER A O 1
ATOM 1963 N N . PRO A 1 269 ? 6.582 9.266 8.173 1.00 83.62 269 PRO A N 1
ATOM 1964 C CA . PRO A 1 269 ? 5.140 9.405 8.339 1.00 83.62 269 PRO A CA 1
ATOM 1965 C C . PRO A 1 269 ? 4.443 8.263 7.595 1.00 83.62 269 PRO A C 1
ATOM 1967 O O . PRO A 1 269 ? 4.750 8.046 6.429 1.00 83.62 269 PRO A O 1
ATOM 1970 N N . VAL A 1 270 ? 3.532 7.541 8.255 1.00 82.75 270 VAL A N 1
ATOM 1971 C CA . VAL A 1 270 ? 2.752 6.433 7.667 1.00 82.75 270 VAL A CA 1
ATOM 1972 C C . VAL A 1 270 ? 1.289 6.769 7.386 1.00 82.75 270 VAL A C 1
ATOM 1974 O O . VAL A 1 270 ? 0.599 6.046 6.673 1.00 82.75 270 VAL A O 1
ATOM 1977 N N . GLY A 1 271 ? 0.808 7.889 7.916 1.00 87.31 271 GLY A N 1
ATOM 1978 C CA . GLY A 1 271 ? -0.549 8.365 7.697 1.00 87.31 271 GLY A CA 1
ATOM 1979 C C . GLY A 1 271 ? -0.975 9.353 8.769 1.00 87.31 271 GLY A C 1
ATOM 1980 O O . GLY A 1 271 ? -0.153 9.848 9.538 1.00 87.31 271 GLY A O 1
ATOM 1981 N N . THR A 1 272 ? -2.276 9.600 8.827 1.00 91.19 272 THR A N 1
ATOM 1982 C CA . THR A 1 272 ? -2.920 10.432 9.841 1.00 91.19 272 THR A CA 1
ATOM 1983 C C . THR A 1 272 ? -4.076 9.642 10.425 1.00 91.19 272 THR A C 1
ATOM 1985 O O . THR A 1 272 ? -4.850 9.059 9.669 1.00 91.19 272 THR A O 1
ATOM 1988 N N . LEU A 1 273 ? -4.174 9.612 11.751 1.00 94.19 273 LEU A N 1
ATOM 1989 C CA . LEU A 1 273 ? -5.240 8.941 12.482 1.00 94.19 273 LEU A CA 1
ATOM 1990 C C . LEU A 1 273 ? -6.188 9.993 13.056 1.00 94.19 273 LEU A C 1
ATOM 1992 O O . LEU A 1 273 ? -5.748 10.886 13.787 1.00 94.19 273 LEU A O 1
ATOM 1996 N N . HIS A 1 274 ? -7.473 9.900 12.718 1.00 94.69 274 HIS A N 1
ATOM 1997 C CA . HIS A 1 274 ? -8.475 10.852 13.186 1.00 94.69 274 HIS A CA 1
ATOM 1998 C C . HIS A 1 274 ? -9.020 10.448 14.558 1.00 94.69 274 HIS A C 1
ATOM 2000 O O . HIS A 1 274 ? -9.749 9.466 14.677 1.00 94.69 274 HIS A O 1
ATOM 2006 N N . TYR A 1 275 ? -8.713 11.210 15.602 1.00 97.50 275 TYR A N 1
ATOM 2007 C CA . TYR A 1 275 ? -9.291 10.996 16.923 1.00 97.50 275 TYR A CA 1
ATOM 2008 C C . TYR A 1 275 ? -10.637 11.711 17.057 1.00 97.50 275 TYR A C 1
ATOM 2010 O O . TYR A 1 275 ? -10.741 12.910 16.805 1.00 97.50 275 TYR A O 1
ATOM 2018 N N . THR A 1 276 ? -11.668 10.989 17.485 1.00 94.75 276 THR A N 1
ATOM 2019 C CA . THR A 1 276 ? -13.053 11.464 17.511 1.00 94.75 276 THR A CA 1
ATOM 2020 C C . THR A 1 276 ? -13.687 11.336 18.889 1.00 94.75 276 THR A C 1
ATOM 2022 O O . THR A 1 276 ? -13.433 10.394 19.642 1.00 94.75 276 THR A O 1
ATOM 2025 N N . GLU A 1 277 ? -14.554 12.295 19.205 1.00 94.94 277 GLU A N 1
ATOM 2026 C CA . GLU A 1 277 ? -15.483 12.209 20.332 1.00 94.94 277 GLU A CA 1
ATOM 2027 C C . GLU A 1 277 ? -16.863 11.715 19.897 1.00 94.94 277 GLU A C 1
ATOM 2029 O O . GLU A 1 277 ? -17.724 11.513 20.745 1.00 94.94 277 GLU A O 1
ATOM 2034 N N . GLU A 1 278 ? -17.128 11.565 18.599 1.00 91.31 278 GLU A N 1
ATOM 2035 C CA . GLU A 1 278 ? -18.428 11.120 18.101 1.00 91.31 278 GLU A CA 1
ATOM 2036 C C . GLU A 1 278 ? -18.625 9.627 18.375 1.00 91.31 278 GLU A C 1
ATOM 2038 O O . GLU A 1 278 ? -17.837 8.799 17.917 1.00 91.31 278 GLU A O 1
ATOM 2043 N N . LEU A 1 279 ? -19.705 9.269 19.079 1.00 89.00 279 LEU A N 1
ATOM 2044 C CA . LEU A 1 279 ? -19.972 7.884 19.469 1.00 89.00 279 LEU A CA 1
ATOM 2045 C C . LEU A 1 279 ? -20.057 6.941 18.265 1.00 89.00 279 LEU A C 1
ATOM 2047 O O . LEU A 1 279 ? -19.477 5.861 18.294 1.00 89.00 279 LEU A O 1
ATOM 2051 N N . LEU A 1 280 ? -20.733 7.337 17.183 1.00 84.12 280 LEU A N 1
ATOM 2052 C CA . LEU A 1 280 ? -20.885 6.469 16.012 1.00 84.12 280 LEU A CA 1
ATOM 2053 C C . LEU A 1 280 ? -19.550 6.205 15.305 1.00 84.12 280 LEU A C 1
ATOM 2055 O O . LEU A 1 280 ? -19.303 5.078 14.875 1.00 84.12 280 LEU A O 1
ATOM 2059 N N . LEU A 1 281 ? -18.676 7.210 15.205 1.00 82.94 281 LEU A N 1
ATOM 2060 C CA . LEU A 1 281 ? -17.329 7.019 14.662 1.00 82.94 281 LEU A CA 1
ATOM 2061 C C . LEU A 1 281 ? -16.455 6.194 15.613 1.00 82.94 281 LEU A C 1
ATOM 2063 O O . LEU A 1 281 ? -15.740 5.309 15.152 1.00 82.94 281 LEU A O 1
ATOM 2067 N N . ALA A 1 282 ? -16.565 6.415 16.926 1.00 88.88 282 ALA A N 1
ATOM 2068 C CA . ALA A 1 282 ? -15.877 5.618 17.938 1.00 88.88 282 ALA A CA 1
ATOM 2069 C C . ALA A 1 282 ? -16.275 4.134 17.872 1.00 88.88 282 ALA A C 1
ATOM 2071 O O . ALA A 1 282 ? -15.404 3.268 17.864 1.00 88.88 282 ALA A O 1
ATOM 2072 N N . VAL A 1 283 ? -17.570 3.826 17.750 1.00 82.50 283 VAL A N 1
ATOM 2073 C CA . VAL A 1 283 ? -18.058 2.445 17.614 1.00 82.50 283 VAL A CA 1
ATOM 2074 C C . VAL A 1 283 ? -17.576 1.818 16.304 1.00 82.50 283 VAL A C 1
ATOM 2076 O O . VAL A 1 283 ? -17.114 0.680 16.312 1.00 82.50 283 VAL A O 1
ATOM 2079 N N . ARG A 1 284 ? -17.598 2.551 15.180 1.00 83.06 284 ARG A N 1
ATOM 2080 C CA . ARG A 1 284 ? -17.034 2.065 13.902 1.00 83.06 284 ARG A CA 1
ATOM 2081 C C . ARG A 1 284 ? -15.545 1.747 14.015 1.00 83.06 284 ARG A C 1
ATOM 2083 O O . ARG A 1 284 ? -15.114 0.692 13.549 1.00 83.06 284 ARG A O 1
ATOM 2090 N N . ALA A 1 285 ? -14.779 2.639 14.640 1.00 86.75 285 ALA A N 1
ATOM 2091 C CA . ALA A 1 285 ? -13.361 2.435 14.903 1.00 86.75 285 ALA A CA 1
ATOM 2092 C C . ALA A 1 285 ? -13.134 1.186 15.761 1.00 86.75 285 ALA A C 1
ATOM 2094 O O . ALA A 1 285 ? -12.287 0.363 15.432 1.00 86.75 285 ALA A O 1
ATOM 2095 N N . ALA A 1 286 ? -13.935 1.000 16.808 1.00 87.94 286 ALA A N 1
ATOM 2096 C CA . ALA A 1 286 ? -13.832 -0.141 17.704 1.00 87.94 286 ALA A CA 1
ATOM 2097 C C . ALA A 1 286 ? -14.150 -1.471 16.991 1.00 87.94 286 ALA A C 1
ATOM 2099 O O . ALA A 1 286 ? -13.359 -2.411 17.050 1.00 87.94 286 ALA A O 1
ATOM 2100 N N . VAL A 1 287 ? -15.225 -1.531 16.204 1.00 81.56 287 VAL A N 1
ATOM 2101 C CA . VAL A 1 287 ? -15.557 -2.703 15.374 1.00 81.56 287 VAL A CA 1
ATOM 2102 C C . VAL A 1 287 ? -14.441 -3.028 14.372 1.00 81.56 287 VAL A C 1
ATOM 2104 O O . VAL A 1 287 ? -14.047 -4.185 14.227 1.00 81.56 287 VAL A O 1
ATOM 2107 N N . SER A 1 288 ? -13.883 -2.012 13.711 1.00 84.62 288 SER A N 1
ATOM 2108 C CA . SER A 1 288 ? -12.769 -2.188 12.772 1.00 84.62 288 SER A CA 1
ATOM 2109 C C . SER A 1 288 ? -11.483 -2.652 13.478 1.00 84.62 288 SER A C 1
ATOM 2111 O O . SER A 1 288 ? -10.822 -3.584 13.019 1.00 84.62 288 SER A O 1
ATOM 2113 N N . ALA A 1 289 ? -11.179 -2.102 14.658 1.00 89.88 289 ALA A N 1
ATOM 2114 C CA . ALA A 1 289 ? -10.047 -2.510 15.488 1.00 89.88 289 ALA A CA 1
ATOM 2115 C C . ALA A 1 289 ? -10.158 -3.975 15.933 1.00 89.88 289 ALA A C 1
ATOM 2117 O O . ALA A 1 289 ? -9.145 -4.674 16.022 1.00 89.88 289 ALA A O 1
ATOM 2118 N N . TYR A 1 290 ? -11.381 -4.468 16.163 1.00 88.81 290 TYR A N 1
ATOM 2119 C CA . TYR A 1 290 ? -11.601 -5.886 16.431 1.00 88.81 290 TYR A CA 1
ATOM 2120 C C . TYR A 1 290 ? -11.261 -6.759 15.218 1.00 88.81 290 TYR A C 1
ATOM 2122 O O . TYR A 1 290 ? -10.564 -7.764 15.357 1.00 88.81 290 TYR A O 1
ATOM 2130 N N . GLY A 1 291 ? -11.667 -6.340 14.016 1.00 83.12 291 GLY A N 1
ATOM 2131 C CA . GLY A 1 291 ? -11.263 -6.993 12.769 1.00 83.12 291 GLY A CA 1
ATOM 2132 C C . GLY A 1 291 ? -9.739 -7.062 12.613 1.00 83.12 291 GLY A C 1
ATOM 2133 O O . GLY A 1 291 ? -9.197 -8.132 12.340 1.00 83.12 291 GLY A O 1
ATOM 2134 N N . VAL A 1 292 ? -9.036 -5.957 12.885 1.00 87.81 292 VAL A N 1
ATOM 2135 C CA . VAL A 1 292 ? -7.562 -5.893 12.864 1.00 87.81 292 VAL A CA 1
ATOM 2136 C C . VAL A 1 292 ? -6.940 -6.846 13.885 1.00 87.81 292 VAL A C 1
ATOM 2138 O O . VAL A 1 292 ? -5.964 -7.531 13.578 1.00 87.81 292 VAL A O 1
ATOM 2141 N N . ALA A 1 293 ? -7.504 -6.930 15.091 1.00 87.94 293 ALA A N 1
ATOM 2142 C CA . ALA A 1 293 ? -7.053 -7.867 16.113 1.00 87.94 293 ALA A CA 1
ATOM 2143 C C . ALA A 1 293 ? -7.226 -9.335 15.686 1.00 87.94 293 ALA A C 1
ATOM 2145 O O . ALA A 1 293 ? -6.316 -10.136 15.902 1.00 87.94 293 ALA A O 1
ATOM 2146 N N . LEU A 1 294 ? -8.353 -9.683 15.057 1.00 82.50 294 LEU A N 1
ATOM 2147 C CA . LEU A 1 294 ? -8.597 -11.029 14.531 1.00 82.50 294 LEU A CA 1
ATOM 2148 C C . LEU A 1 294 ? -7.649 -11.370 13.374 1.00 82.50 294 LEU A C 1
ATOM 2150 O O . LEU A 1 294 ? -7.110 -12.471 13.325 1.00 82.50 294 LEU A O 1
ATOM 2154 N N . GLN A 1 295 ? -7.382 -10.423 12.476 1.00 85.38 295 GLN A N 1
ATOM 2155 C CA . GLN A 1 295 ? -6.411 -10.605 11.394 1.00 85.38 295 GLN A CA 1
ATOM 2156 C C . GLN A 1 295 ? -4.985 -10.779 11.925 1.00 85.38 295 GLN A C 1
ATOM 2158 O O . GLN A 1 295 ? -4.259 -11.660 11.468 1.00 85.38 295 GLN A O 1
ATOM 2163 N N . GLU A 1 296 ? -4.585 -9.995 12.930 1.00 88.31 296 GLU A N 1
ATOM 2164 C CA . GLU A 1 296 ? -3.302 -10.196 13.607 1.00 88.31 296 GLU A CA 1
ATOM 2165 C C . GLU A 1 296 ? -3.225 -11.593 14.235 1.00 88.31 296 GLU A C 1
ATOM 2167 O O . GLU A 1 296 ? -2.202 -12.269 14.125 1.00 88.31 296 GLU A O 1
ATOM 2172 N N . ALA A 1 297 ? -4.307 -12.031 14.884 1.00 84.50 297 ALA A N 1
ATOM 2173 C CA . ALA A 1 297 ? -4.422 -13.358 15.470 1.00 84.50 297 ALA A CA 1
ATOM 2174 C C . ALA A 1 297 ? -4.246 -14.459 14.415 1.00 84.50 297 ALA A C 1
ATOM 2176 O O . ALA A 1 297 ? -3.409 -15.330 14.623 1.00 84.50 297 ALA A O 1
ATOM 2177 N N . ILE A 1 298 ? -4.938 -14.382 13.274 1.00 79.94 298 ILE A N 1
ATOM 2178 C CA . ILE A 1 298 ? -4.801 -15.316 12.141 1.00 79.94 298 ILE A CA 1
ATOM 2179 C C . ILE A 1 298 ? -3.343 -15.412 11.681 1.00 79.94 298 ILE A C 1
ATOM 2181 O O . ILE A 1 298 ? -2.792 -16.507 11.582 1.00 79.94 298 ILE A O 1
ATOM 2185 N N . VAL A 1 299 ? -2.687 -14.268 11.477 1.00 81.00 299 VAL A N 1
ATOM 2186 C CA . VAL A 1 299 ? -1.285 -14.203 11.034 1.00 81.00 299 VAL A CA 1
ATOM 2187 C C . VAL A 1 299 ? -0.320 -14.792 12.077 1.00 81.00 299 VAL A C 1
ATOM 2189 O O . VAL A 1 299 ? 0.740 -15.320 11.737 1.00 81.00 299 VAL A O 1
ATOM 2192 N N . ARG A 1 300 ? -0.677 -14.760 13.367 1.00 80.88 300 ARG A N 1
ATOM 2193 C CA . ARG A 1 300 ? 0.086 -15.424 14.440 1.00 80.88 300 ARG A CA 1
ATOM 2194 C C . ARG A 1 300 ? -0.073 -16.946 14.458 1.00 80.88 300 ARG A C 1
ATOM 2196 O O . ARG A 1 300 ? 0.627 -17.573 15.253 1.00 80.88 300 ARG A O 1
ATOM 2203 N N . LEU A 1 301 ? -0.940 -17.542 13.635 1.00 76.25 301 LEU A N 1
ATOM 2204 C CA . LEU A 1 301 ? -1.137 -18.992 13.548 1.00 76.25 301 LEU A CA 1
ATOM 2205 C C . LEU A 1 301 ? -0.362 -19.611 12.359 1.00 76.25 301 LEU A C 1
ATOM 2207 O O . LEU A 1 301 ? -0.991 -20.044 11.392 1.00 76.25 301 LEU A O 1
ATOM 2211 N N . PRO A 1 302 ? 0.988 -19.705 12.365 1.00 62.03 302 PRO A N 1
ATOM 2212 C CA . PRO A 1 302 ? 1.688 -20.381 11.281 1.00 62.03 302 PRO A CA 1
ATOM 2213 C C . PRO A 1 302 ? 1.414 -21.892 11.338 1.00 62.03 302 PRO A C 1
ATOM 2215 O O . PRO A 1 302 ? 1.890 -22.596 12.230 1.00 62.03 302 PRO A O 1
ATOM 2218 N N . GLY A 1 303 ? 0.670 -22.402 10.356 1.00 64.88 303 GLY A N 1
ATOM 2219 C CA . GLY A 1 303 ? 0.447 -23.835 10.154 1.00 64.88 303 GLY A CA 1
ATOM 2220 C C . GLY A 1 303 ? -0.361 -24.529 11.261 1.00 64.88 303 GLY A C 1
ATOM 2221 O O . GLY A 1 303 ? -1.213 -23.934 11.920 1.00 64.88 303 GLY A O 1
ATOM 2222 N N . ALA A 1 304 ? -0.120 -25.832 11.449 1.00 57.47 304 ALA A N 1
ATOM 2223 C CA . ALA A 1 304 ? -0.838 -26.659 12.421 1.00 57.47 304 ALA A CA 1
ATOM 2224 C C . ALA A 1 304 ? -0.393 -26.351 13.862 1.00 57.47 304 ALA A C 1
ATOM 2226 O O . ALA A 1 304 ? 0.437 -27.052 14.442 1.00 57.47 304 ALA A O 1
ATOM 2227 N N . LEU A 1 305 ? -0.946 -25.291 14.447 1.00 65.69 305 LEU A N 1
ATOM 2228 C CA . LEU A 1 305 ? -0.756 -24.992 15.861 1.00 65.69 305 LEU A CA 1
ATOM 2229 C C . LEU A 1 305 ? -1.299 -26.094 16.770 1.00 65.69 305 LEU A C 1
ATOM 2231 O O . LEU A 1 305 ? -2.300 -26.750 16.467 1.00 65.69 305 LEU A O 1
ATOM 2235 N N . THR A 1 306 ? -0.685 -26.212 17.948 1.00 78.38 306 THR A N 1
ATOM 2236 C CA . THR A 1 306 ? -1.251 -26.989 19.049 1.00 78.38 306 THR A CA 1
ATOM 2237 C C . THR A 1 306 ? -2.595 -26.395 19.481 1.00 78.38 306 THR A C 1
ATOM 2239 O O . THR A 1 306 ? -2.841 -25.192 19.347 1.00 78.38 306 THR A O 1
ATOM 2242 N N . ALA A 1 307 ? -3.473 -27.234 20.034 1.00 80.81 307 ALA A N 1
ATOM 2243 C CA . ALA A 1 307 ? -4.751 -26.781 20.586 1.00 80.81 307 ALA A CA 1
ATOM 2244 C C . ALA A 1 307 ? -4.567 -25.691 21.662 1.00 80.81 307 ALA A C 1
ATOM 2246 O O . ALA A 1 307 ? -5.370 -24.769 21.751 1.00 80.81 307 ALA A O 1
ATOM 2247 N N . GLU A 1 308 ? -3.477 -25.759 22.430 1.00 80.75 308 GLU A N 1
ATOM 2248 C CA . GLU A 1 308 ? -3.132 -24.774 23.458 1.00 80.75 308 GLU A CA 1
ATOM 2249 C C . GLU A 1 308 ? -2.769 -23.406 22.865 1.00 80.75 308 GLU A C 1
ATOM 2251 O O . GLU A 1 308 ? -3.338 -22.394 23.270 1.00 80.75 308 GLU A O 1
ATOM 2256 N N . ALA A 1 309 ? -1.890 -23.358 21.857 1.00 75.31 309 ALA A N 1
ATOM 2257 C CA . ALA A 1 309 ? -1.529 -22.100 21.200 1.00 75.31 309 ALA A CA 1
ATOM 2258 C C . ALA A 1 309 ? -2.752 -21.433 20.551 1.00 75.31 309 ALA A C 1
ATOM 2260 O O . ALA A 1 309 ? -2.916 -20.216 20.604 1.00 75.31 309 ALA A O 1
ATOM 2261 N N . ARG A 1 310 ? -3.653 -22.246 19.999 1.00 78.62 310 ARG A N 1
ATOM 2262 C CA . ARG A 1 310 ? -4.916 -21.779 19.434 1.00 78.62 310 ARG A CA 1
ATOM 2263 C C . ARG A 1 310 ? -5.867 -21.212 20.485 1.00 78.62 310 ARG A C 1
ATOM 2265 O O . ARG A 1 310 ? -6.463 -20.163 20.252 1.00 78.62 310 ARG A O 1
ATOM 2272 N N . ALA A 1 311 ? -5.983 -21.866 21.641 1.00 81.44 311 ALA A N 1
ATOM 2273 C CA . ALA A 1 311 ? -6.789 -21.368 22.751 1.00 81.44 311 ALA A CA 1
ATOM 2274 C C . ALA A 1 311 ? -6.269 -20.014 23.261 1.00 81.44 311 ALA A C 1
ATOM 2276 O O . ALA A 1 311 ? -7.063 -19.110 23.499 1.00 81.44 311 ALA A O 1
ATOM 2277 N N . ILE A 1 312 ? -4.944 -19.841 23.347 1.00 80.38 312 ILE A N 1
ATOM 2278 C CA . ILE A 1 312 ? -4.322 -18.570 23.749 1.00 80.38 312 ILE A CA 1
ATOM 2279 C C . ILE A 1 312 ? -4.654 -17.455 22.754 1.00 80.38 312 ILE A C 1
ATOM 2281 O O . ILE A 1 312 ? -5.052 -16.367 23.164 1.00 80.38 312 ILE A O 1
ATOM 2285 N N . VAL A 1 313 ? -4.515 -17.711 21.450 1.00 78.94 313 VAL A N 1
ATOM 2286 C CA . VAL A 1 313 ? -4.801 -16.690 20.431 1.00 78.94 313 VAL A CA 1
ATOM 2287 C C . VAL A 1 313 ? -6.294 -16.357 20.362 1.00 78.94 313 VAL A C 1
ATOM 2289 O O . VAL A 1 313 ? -6.649 -15.191 20.208 1.00 78.94 313 VAL A O 1
ATOM 2292 N N . THR A 1 314 ? -7.166 -17.350 20.551 1.00 78.62 314 THR A N 1
ATOM 2293 C CA . THR A 1 314 ? -8.619 -17.132 20.642 1.00 78.62 314 THR A CA 1
ATOM 2294 C C . THR A 1 314 ? -8.964 -16.258 21.850 1.00 78.62 314 THR A C 1
ATOM 2296 O O . THR A 1 314 ? -9.673 -15.269 21.700 1.00 78.62 314 THR A O 1
ATOM 2299 N N . ALA A 1 315 ? -8.394 -16.553 23.023 1.00 83.38 315 ALA A N 1
ATOM 2300 C CA . ALA A 1 315 ? -8.614 -15.764 24.233 1.00 83.38 315 ALA A CA 1
ATOM 2301 C C . ALA A 1 315 ? -8.079 -14.320 24.113 1.00 83.38 315 ALA A C 1
ATOM 2303 O O . ALA A 1 315 ? -8.738 -13.390 24.572 1.00 83.38 315 ALA A O 1
ATOM 2304 N N . ASP A 1 316 ? -6.919 -14.104 23.474 1.00 78.56 316 ASP A N 1
ATOM 2305 C CA . ASP A 1 316 ? -6.395 -12.752 23.183 1.00 78.56 316 ASP A CA 1
ATOM 2306 C C . ASP A 1 316 ? -7.352 -11.982 22.256 1.00 78.56 316 ASP A C 1
ATOM 2308 O O . ASP A 1 316 ? -7.659 -10.816 22.499 1.00 78.56 316 ASP A O 1
ATOM 2312 N N . ALA A 1 317 ? -7.887 -12.638 21.222 1.00 77.25 317 ALA A N 1
ATOM 2313 C CA . ALA A 1 317 ? -8.876 -12.027 20.341 1.00 77.25 317 ALA A CA 1
ATOM 2314 C C . ALA A 1 317 ? -10.169 -11.657 21.090 1.00 77.25 317 ALA A C 1
ATOM 2316 O O . ALA A 1 317 ? -10.654 -10.536 20.944 1.00 77.25 317 ALA A O 1
ATOM 2317 N N . GLU A 1 318 ? -10.710 -12.548 21.923 1.00 80.62 318 GLU A N 1
ATOM 2318 C CA . GLU A 1 318 ? -11.899 -12.276 22.747 1.00 80.62 318 GLU A CA 1
ATOM 2319 C C . GLU A 1 318 ? -11.674 -11.112 23.719 1.00 80.62 318 GLU A C 1
ATOM 2321 O O . GLU A 1 318 ? -12.496 -10.197 23.790 1.00 80.62 318 GLU A O 1
ATOM 2326 N N . LEU A 1 319 ? -10.526 -11.084 24.405 1.00 81.50 319 LEU A N 1
ATOM 2327 C CA . LEU A 1 319 ? -10.156 -9.992 25.306 1.00 81.50 319 LEU A CA 1
ATOM 2328 C C . LEU A 1 319 ? -10.145 -8.638 24.580 1.00 81.50 319 LEU A C 1
ATOM 2330 O O . LEU A 1 319 ? -10.620 -7.635 25.113 1.00 81.50 319 LEU A O 1
ATOM 2334 N N . ARG A 1 320 ? -9.653 -8.603 23.339 1.00 80.44 320 ARG A N 1
ATOM 2335 C CA . ARG A 1 320 ? -9.664 -7.390 22.509 1.00 80.44 320 ARG A CA 1
ATOM 2336 C C . ARG A 1 320 ? -11.069 -7.018 22.030 1.00 80.44 320 ARG A C 1
ATOM 2338 O O . ARG A 1 320 ? -11.363 -5.831 21.919 1.00 80.44 320 ARG A O 1
ATOM 2345 N N . GLY A 1 321 ? -11.948 -7.996 21.818 1.00 78.44 321 GLY A N 1
ATOM 2346 C CA . GLY A 1 321 ? -13.380 -7.755 21.610 1.00 78.44 321 GLY A CA 1
ATOM 2347 C C . GLY A 1 321 ? -14.035 -7.074 22.819 1.00 78.44 321 GLY A C 1
ATOM 2348 O O . GLY A 1 321 ? -14.810 -6.135 22.658 1.00 78.44 321 GLY A O 1
ATOM 2349 N N . HIS A 1 322 ? -13.655 -7.456 24.041 1.00 82.62 322 HIS A N 1
ATOM 2350 C CA . HIS A 1 322 ? -14.116 -6.775 25.257 1.00 82.62 322 HIS A CA 1
ATOM 2351 C C . HIS A 1 322 ? -13.545 -5.360 25.417 1.00 82.62 322 HIS A C 1
ATOM 2353 O O . HIS A 1 322 ? -14.237 -4.478 25.927 1.00 82.62 322 HIS A O 1
ATOM 2359 N N . ALA A 1 323 ? -12.309 -5.111 24.972 1.00 80.25 323 ALA A N 1
ATOM 2360 C CA . ALA A 1 323 ? -11.742 -3.761 24.968 1.00 80.25 323 ALA A CA 1
ATOM 2361 C C . ALA A 1 323 ? -12.558 -2.812 24.073 1.00 80.25 323 ALA A C 1
ATOM 2363 O O . ALA A 1 323 ? -12.814 -1.671 24.450 1.00 80.25 323 ALA A O 1
ATOM 2364 N N . VAL A 1 324 ? -13.032 -3.308 22.929 1.00 79.81 324 VAL A N 1
ATOM 2365 C CA . VAL A 1 324 ? -13.921 -2.582 22.011 1.00 79.81 324 VAL A CA 1
ATOM 2366 C C . VAL A 1 324 ? -15.239 -2.202 22.679 1.00 79.81 324 VAL A C 1
ATOM 2368 O O . VAL A 1 324 ? -15.639 -1.039 22.624 1.00 79.81 324 VAL A O 1
ATOM 2371 N N . ASP A 1 325 ? -15.865 -3.152 23.371 1.00 84.06 325 ASP A N 1
ATOM 2372 C CA . ASP A 1 325 ? -17.091 -2.907 24.130 1.00 84.06 325 ASP A CA 1
ATOM 2373 C C . ASP A 1 325 ? -16.873 -1.896 25.270 1.00 84.06 325 ASP A C 1
ATOM 2375 O O . ASP A 1 325 ? -17.642 -0.948 25.432 1.00 84.06 325 ASP A O 1
ATOM 2379 N N . THR A 1 326 ? -15.764 -2.028 26.002 1.00 86.12 326 THR A N 1
ATOM 2380 C CA . THR A 1 326 ? -15.391 -1.124 27.103 1.00 86.12 326 THR A CA 1
ATOM 2381 C C . THR A 1 326 ? -15.207 0.313 26.617 1.00 86.12 326 THR A C 1
ATOM 2383 O O . THR A 1 326 ? -15.693 1.251 27.248 1.00 86.12 326 THR A O 1
ATOM 2386 N N . VAL A 1 327 ? -14.520 0.502 25.487 1.00 85.19 327 VAL A N 1
ATOM 2387 C CA . VAL A 1 327 ? -14.277 1.829 24.908 1.00 85.19 327 VAL A CA 1
ATOM 2388 C C . VAL A 1 327 ? -15.576 2.450 24.385 1.00 85.19 327 VAL A C 1
ATOM 2390 O O . VAL A 1 327 ? -15.808 3.642 24.595 1.00 85.19 327 VAL A O 1
ATOM 2393 N N . ALA A 1 328 ? -16.457 1.656 23.768 1.00 84.50 328 ALA A N 1
ATOM 2394 C CA . ALA A 1 328 ? -17.771 2.124 23.331 1.00 84.50 328 ALA A CA 1
ATOM 2395 C C . ALA A 1 328 ? -18.645 2.579 24.514 1.00 84.50 328 ALA A C 1
ATOM 2397 O O . ALA A 1 328 ? -19.239 3.657 24.451 1.00 84.50 328 ALA A O 1
ATOM 2398 N N . HIS A 1 329 ? -18.674 1.808 25.608 1.00 88.31 329 HIS A N 1
ATOM 2399 C CA . HIS A 1 329 ? -19.406 2.166 26.828 1.00 88.31 329 HIS A CA 1
ATOM 2400 C C . HIS A 1 329 ? -18.841 3.426 27.481 1.00 88.31 329 HIS A C 1
ATOM 2402 O O . HIS A 1 329 ? -19.591 4.363 27.741 1.00 88.31 329 HIS A O 1
ATOM 2408 N N . ALA A 1 330 ? -17.518 3.502 27.659 1.00 85.25 330 ALA A N 1
ATOM 2409 C CA . ALA A 1 330 ? -16.868 4.683 28.224 1.00 85.25 330 ALA A CA 1
ATOM 2410 C C . ALA A 1 330 ? -17.207 5.956 27.430 1.00 85.25 330 ALA A C 1
ATOM 2412 O O . ALA A 1 330 ? -17.474 7.009 28.013 1.00 85.25 330 ALA A O 1
ATOM 2413 N N . ARG A 1 331 ? -17.257 5.850 26.096 1.00 89.88 331 ARG A N 1
ATOM 2414 C CA . ARG A 1 331 ? -17.628 6.961 25.220 1.00 89.88 331 ARG A CA 1
ATOM 2415 C C . ARG A 1 331 ? -19.099 7.357 25.349 1.00 89.88 331 ARG A C 1
ATOM 2417 O O . ARG A 1 331 ? -19.399 8.551 25.399 1.00 89.88 331 ARG A O 1
ATOM 2424 N N . ALA A 1 332 ? -20.001 6.378 25.371 1.00 86.62 332 ALA A N 1
ATOM 2425 C CA . ALA A 1 332 ? -21.433 6.610 25.532 1.00 86.62 332 ALA A CA 1
ATOM 2426 C C . ALA A 1 332 ? -21.722 7.306 26.874 1.00 86.62 332 ALA A C 1
ATOM 2428 O O . ALA A 1 332 ? -22.358 8.363 26.897 1.00 86.62 332 ALA A O 1
ATOM 2429 N N . ASP A 1 333 ? -21.127 6.802 27.959 1.00 89.56 333 ASP A N 1
ATOM 2430 C CA . ASP A 1 333 ? -21.235 7.370 29.305 1.00 89.56 333 ASP A CA 1
ATOM 2431 C C . ASP A 1 333 ? -20.711 8.811 29.363 1.00 89.56 333 ASP A C 1
ATOM 2433 O O . ASP A 1 333 ? -21.377 9.697 29.903 1.00 89.56 333 ASP A O 1
ATOM 2437 N N . ALA A 1 334 ? -19.551 9.084 28.752 1.00 87.44 334 ALA A N 1
ATOM 2438 C CA . ALA A 1 334 ? -18.950 10.419 28.728 1.00 87.44 334 ALA A CA 1
ATOM 2439 C C . ALA A 1 334 ? -19.829 11.474 28.030 1.00 87.44 334 ALA A C 1
ATOM 2441 O O . ALA A 1 334 ? -19.701 12.667 28.313 1.00 87.44 334 ALA A O 1
ATOM 2442 N N . ARG A 1 335 ? -20.717 11.049 27.124 1.00 88.69 335 ARG A N 1
ATOM 2443 C CA . ARG A 1 335 ? -21.612 11.933 26.360 1.00 88.69 335 ARG A CA 1
ATOM 2444 C C . ARG A 1 335 ? -23.062 11.901 26.834 1.00 88.69 335 ARG A C 1
ATOM 2446 O O . ARG A 1 335 ? -23.866 12.695 26.349 1.00 88.69 335 ARG A O 1
ATOM 2453 N N . GLY A 1 336 ? -23.402 11.018 27.775 1.00 90.50 336 GLY A N 1
ATOM 2454 C CA . GLY A 1 336 ? -24.793 10.750 28.141 1.00 90.50 336 GLY A CA 1
ATOM 2455 C C . GLY A 1 336 ? -25.607 10.188 26.970 1.00 90.50 336 GLY A C 1
ATOM 2456 O O . GLY A 1 336 ? -26.801 10.465 26.857 1.00 90.50 336 GLY A O 1
ATOM 2457 N N . GLU A 1 337 ? -24.951 9.454 26.071 1.00 91.00 337 GLU A N 1
ATOM 2458 C CA . GLU A 1 337 ? -25.559 8.792 24.917 1.00 91.00 337 GLU A CA 1
ATOM 2459 C C . GLU A 1 337 ? -25.810 7.308 25.238 1.00 91.00 337 GLU A C 1
ATOM 2461 O O . GLU A 1 337 ? -25.217 6.755 26.159 1.00 91.00 337 GLU A O 1
ATOM 2466 N N . SER A 1 338 ? -26.707 6.654 24.495 1.00 89.50 338 SER A N 1
ATOM 2467 C CA . SER A 1 338 ? -27.004 5.226 24.677 1.00 89.50 338 SER A CA 1
ATOM 2468 C C . SER A 1 338 ? -26.402 4.396 23.548 1.00 89.50 338 SER A C 1
ATOM 2470 O O . SER A 1 338 ? -26.532 4.751 22.373 1.00 89.50 338 SER A O 1
ATOM 2472 N N . LEU A 1 339 ? -25.806 3.257 23.904 1.00 88.06 339 LEU A N 1
ATOM 2473 C CA . LEU A 1 339 ? -25.425 2.227 22.937 1.00 88.06 339 LEU A CA 1
ATOM 2474 C C . LEU A 1 339 ? -26.637 1.462 22.389 1.00 88.06 339 LEU A C 1
ATOM 2476 O O . LEU A 1 339 ? -26.546 0.900 21.305 1.00 88.06 339 LEU A O 1
ATOM 2480 N N . GLU A 1 340 ? -27.788 1.507 23.066 1.00 89.06 340 GLU A N 1
ATOM 2481 C CA . GLU A 1 340 ? -29.050 0.893 22.626 1.00 89.06 340 GLU A CA 1
ATOM 2482 C C . GLU A 1 340 ? -29.750 1.750 21.553 1.00 89.06 340 GLU A C 1
ATOM 2484 O O . GLU A 1 340 ? -30.920 2.123 21.669 1.00 89.06 340 GLU A O 1
ATOM 2489 N N . SER A 1 341 ? -29.014 2.140 20.513 1.00 88.69 341 SER A N 1
ATOM 2490 C CA . SER A 1 341 ? -29.557 2.892 19.386 1.00 88.69 341 SER A CA 1
ATOM 2491 C C . SER A 1 341 ? -29.473 2.076 18.102 1.00 88.69 341 SER A C 1
ATOM 2493 O O . SER A 1 341 ? -28.468 1.426 17.825 1.00 88.69 341 SER A O 1
ATOM 2495 N N . LEU A 1 342 ? -30.494 2.201 17.247 1.00 85.00 342 LEU A N 1
ATOM 2496 C CA . LEU A 1 342 ? -30.522 1.540 15.934 1.00 85.00 342 LEU A CA 1
ATOM 2497 C C . LEU A 1 342 ? -29.295 1.874 15.068 1.00 85.00 342 LEU A C 1
ATOM 2499 O O . LEU A 1 342 ? -28.908 1.089 14.206 1.00 85.00 342 LEU A O 1
ATOM 2503 N N . ALA A 1 343 ? -28.689 3.048 15.274 1.00 79.62 343 ALA A N 1
ATOM 2504 C CA . ALA A 1 343 ? -27.483 3.456 14.564 1.00 79.62 343 ALA A CA 1
ATOM 2505 C C . ALA A 1 343 ? -26.247 2.661 15.019 1.00 79.62 343 ALA A C 1
ATOM 2507 O O . ALA A 1 343 ? -25.441 2.270 14.177 1.00 79.62 343 ALA A O 1
ATOM 2508 N N . VAL A 1 344 ? -26.120 2.400 16.324 1.00 81.25 344 VAL A N 1
ATOM 2509 C CA . VAL A 1 344 ? -25.058 1.557 16.896 1.00 81.25 344 VAL A CA 1
ATOM 2510 C C . VAL A 1 344 ? -25.257 0.099 16.481 1.00 81.25 344 VAL A C 1
ATOM 2512 O O . VAL A 1 344 ? -24.324 -0.509 15.955 1.00 81.25 344 VAL A O 1
ATOM 2515 N N . ASP A 1 345 ? -26.480 -0.426 16.590 1.00 79.00 345 ASP A N 1
ATOM 2516 C CA . ASP A 1 345 ? -26.816 -1.786 16.143 1.00 79.00 345 ASP A CA 1
ATOM 2517 C C . ASP A 1 345 ? -26.512 -1.988 14.654 1.00 79.00 345 ASP A C 1
ATOM 2519 O O . ASP A 1 345 ? -25.959 -3.011 14.247 1.00 79.00 345 ASP A O 1
ATOM 2523 N N . GLY A 1 346 ? -26.824 -0.985 13.826 1.00 69.56 346 GLY A N 1
ATOM 2524 C CA . GLY A 1 346 ? -26.546 -1.013 12.394 1.00 69.56 346 GLY A CA 1
ATOM 2525 C C . GLY A 1 346 ? -25.056 -1.131 12.058 1.00 69.56 346 GLY A C 1
ATOM 2526 O O . GLY A 1 346 ? -24.715 -1.750 11.051 1.00 69.56 346 GLY A O 1
ATOM 2527 N N . ILE A 1 347 ? -24.162 -0.584 12.892 1.00 72.12 347 ILE A N 1
ATOM 2528 C CA . ILE A 1 347 ? -22.707 -0.706 12.701 1.00 72.12 347 ILE A CA 1
ATOM 2529 C C . ILE A 1 347 ? -22.256 -2.146 12.963 1.00 72.12 347 ILE A C 1
ATOM 2531 O O . ILE A 1 347 ? -21.543 -2.721 12.139 1.00 72.12 347 ILE A O 1
ATOM 2535 N N . TRP A 1 348 ? -22.699 -2.741 14.071 1.00 82.19 348 TRP A N 1
ATOM 2536 C CA . TRP A 1 348 ? -22.377 -4.128 14.410 1.00 82.19 348 TRP A CA 1
ATOM 2537 C C . TRP A 1 348 ? -22.949 -5.112 13.395 1.00 82.19 348 TRP A C 1
ATOM 2539 O O . TRP A 1 348 ? -22.232 -5.991 12.919 1.00 82.19 348 TRP A O 1
ATOM 2549 N N . LEU A 1 349 ? -24.211 -4.926 13.004 1.00 71.94 349 LEU A N 1
ATOM 2550 C CA . LEU A 1 349 ? -24.874 -5.778 12.022 1.00 71.94 349 LEU A CA 1
ATOM 2551 C C . LEU A 1 349 ? -24.155 -5.746 10.667 1.00 71.94 349 LEU A C 1
ATOM 2553 O O . LEU A 1 349 ? -23.997 -6.787 10.037 1.00 71.94 349 LEU A O 1
ATOM 2557 N N . ALA A 1 350 ? -23.672 -4.576 10.236 1.00 62.19 350 ALA A N 1
ATOM 2558 C CA . ALA A 1 350 ? -22.929 -4.442 8.985 1.00 62.19 350 ALA A CA 1
ATOM 2559 C C . ALA A 1 350 ? -21.569 -5.167 8.997 1.00 62.19 350 ALA A C 1
ATOM 2561 O O . ALA A 1 350 ? -21.068 -5.533 7.935 1.00 62.19 350 ALA A O 1
ATOM 2562 N N . ALA A 1 351 ? -20.969 -5.370 10.173 1.00 71.06 351 ALA A N 1
ATOM 2563 C CA . ALA A 1 351 ? -19.685 -6.054 10.326 1.00 71.06 351 ALA A CA 1
ATOM 2564 C C . ALA A 1 351 ? -19.815 -7.532 10.729 1.00 71.06 351 ALA A C 1
ATOM 2566 O O . ALA A 1 351 ? -18.828 -8.265 10.649 1.00 71.06 351 ALA A O 1
ATOM 2567 N N . ALA A 1 352 ? -21.004 -7.973 11.154 1.00 77.00 352 ALA A N 1
ATOM 2568 C CA . ALA A 1 352 ? -21.231 -9.274 11.777 1.00 77.00 352 ALA A CA 1
ATOM 2569 C C . ALA A 1 352 ? -20.707 -10.446 10.937 1.00 77.00 352 ALA A C 1
ATOM 2571 O O . ALA A 1 352 ? -19.968 -11.277 11.457 1.00 77.00 352 ALA A O 1
ATOM 2572 N N . ASP A 1 353 ? -21.016 -10.481 9.638 1.00 62.50 353 ASP A N 1
ATOM 2573 C CA . ASP A 1 353 ? -20.593 -11.577 8.754 1.00 62.50 353 ASP A CA 1
ATOM 2574 C C . ASP A 1 353 ? -19.065 -11.648 8.605 1.00 62.50 353 ASP A C 1
ATOM 2576 O O . ASP A 1 353 ? -18.479 -12.732 8.630 1.00 62.50 353 ASP A O 1
ATOM 2580 N N . VAL A 1 354 ? -18.404 -10.490 8.487 1.00 69.94 354 VAL A N 1
ATOM 2581 C CA . VAL A 1 354 ? -16.941 -10.404 8.355 1.00 69.94 354 VAL A CA 1
ATOM 2582 C C . VAL A 1 354 ? -16.264 -10.830 9.654 1.00 69.94 354 VAL A C 1
ATOM 2584 O O . VAL A 1 354 ? -15.338 -11.640 9.631 1.00 69.94 354 VAL A O 1
ATOM 2587 N N . LEU A 1 355 ? -16.738 -10.323 10.794 1.00 77.56 355 LEU A N 1
ATOM 2588 C CA . LEU A 1 355 ? -16.195 -10.684 12.101 1.00 77.56 355 LEU A CA 1
ATOM 2589 C C . LEU A 1 355 ? -16.415 -12.166 12.410 1.00 77.56 355 LEU A C 1
ATOM 2591 O O . LEU A 1 355 ? -15.485 -12.823 12.868 1.00 77.56 355 LEU A O 1
ATOM 2595 N N . ALA A 1 356 ? -17.592 -12.712 12.098 1.00 79.00 356 ALA A N 1
ATOM 2596 C CA . ALA A 1 356 ? -17.885 -14.130 12.278 1.00 79.00 356 ALA A CA 1
ATOM 2597 C C . ALA A 1 356 ? -16.973 -15.015 11.415 1.00 79.00 356 ALA A C 1
ATOM 2599 O O . ALA A 1 356 ? -16.485 -16.041 11.891 1.00 79.00 356 ALA A O 1
ATOM 2600 N N . ALA A 1 357 ? -16.695 -14.616 10.168 1.00 73.62 357 ALA A N 1
ATOM 2601 C CA . ALA A 1 357 ? -15.755 -15.327 9.305 1.00 73.62 357 ALA A CA 1
ATOM 2602 C C . ALA A 1 357 ? -14.331 -15.323 9.888 1.00 73.62 357 ALA A C 1
ATOM 2604 O O . ALA A 1 357 ? -13.714 -16.382 9.994 1.00 73.62 357 ALA A O 1
ATOM 2605 N N . LEU A 1 358 ? -13.845 -14.164 10.340 1.00 77.19 358 LEU A N 1
ATOM 2606 C CA . LEU A 1 358 ? -12.523 -14.032 10.960 1.00 77.19 358 LEU A CA 1
ATOM 2607 C C . LEU A 1 358 ? -12.419 -14.813 12.283 1.00 77.19 358 LEU A C 1
ATOM 2609 O O . LEU A 1 358 ? -11.436 -15.510 12.518 1.00 77.19 358 LEU A O 1
ATOM 2613 N N . GLN A 1 359 ? -13.441 -14.758 13.141 1.00 84.06 359 GLN A N 1
ATOM 2614 C CA . GLN A 1 359 ? -13.509 -15.549 14.379 1.00 84.06 359 GLN A CA 1
ATOM 2615 C C . GLN A 1 359 ? -13.496 -17.053 14.093 1.00 84.06 359 GLN A C 1
ATOM 2617 O O . GLN A 1 359 ? -12.798 -17.823 14.762 1.00 84.06 359 GLN A O 1
ATOM 2622 N N . LYS A 1 360 ? -14.255 -17.486 13.081 1.00 83.38 360 LYS A N 1
ATOM 2623 C CA . LYS A 1 360 ? -14.255 -18.876 12.628 1.00 83.38 360 LYS A CA 1
ATOM 2624 C C . LYS A 1 360 ? -12.863 -19.294 12.160 1.00 83.38 360 LYS A C 1
ATOM 2626 O O . LYS A 1 360 ? -12.410 -20.378 12.489 1.00 83.38 360 LYS A O 1
ATOM 2631 N N . GLU A 1 361 ? -12.155 -18.429 11.451 1.00 81.00 361 GLU A N 1
ATOM 2632 C CA . GLU A 1 361 ? -10.797 -18.703 10.987 1.00 81.00 361 GLU A CA 1
ATOM 2633 C C . GLU A 1 361 ? -9.778 -18.806 12.135 1.00 81.00 361 GLU A C 1
ATOM 2635 O O . GLU A 1 361 ? -8.956 -19.724 12.156 1.00 81.00 361 GLU A O 1
ATOM 2640 N N . VAL A 1 362 ? -9.877 -17.926 13.138 1.00 80.56 362 VAL A N 1
ATOM 2641 C CA . VAL A 1 362 ? -9.067 -18.005 14.367 1.00 80.56 362 VAL A CA 1
ATOM 2642 C C . VAL A 1 362 ? -9.322 -19.322 15.114 1.00 80.56 362 VAL A C 1
ATOM 2644 O O . VAL A 1 362 ? -8.376 -19.983 15.549 1.00 80.56 362 VAL A O 1
ATOM 2647 N N . SER A 1 363 ? -10.587 -19.733 15.240 1.00 81.44 363 SER A N 1
ATOM 2648 C CA . SER A 1 363 ? -10.984 -20.938 15.987 1.00 81.44 363 SER A CA 1
ATOM 2649 C C . SER A 1 363 ? -10.719 -22.250 15.236 1.00 81.44 363 SER A C 1
ATOM 2651 O O . SER A 1 363 ? -10.244 -23.224 15.828 1.00 81.44 363 SER A O 1
ATOM 2653 N N . ASP A 1 364 ? -10.934 -22.287 13.923 1.00 81.25 364 ASP A N 1
ATOM 2654 C CA . ASP A 1 364 ? -10.667 -23.462 13.085 1.00 81.25 364 ASP A CA 1
ATOM 2655 C C . ASP A 1 364 ? -9.180 -23.629 12.760 1.00 81.25 364 ASP A C 1
ATOM 2657 O O . ASP A 1 364 ? -8.743 -24.731 12.400 1.00 81.25 364 ASP A O 1
ATOM 2661 N N . GLY A 1 365 ? -8.376 -22.587 12.997 1.00 67.69 365 GLY A N 1
ATOM 2662 C CA . GLY A 1 365 ? -6.966 -22.532 12.643 1.00 67.69 365 GLY A CA 1
ATOM 2663 C C . GLY A 1 365 ? -6.793 -22.430 11.132 1.00 67.69 365 GLY A C 1
ATOM 2664 O O . GLY A 1 365 ? -7.493 -23.076 10.356 1.00 67.69 365 GLY A O 1
ATOM 2665 N N . HIS A 1 366 ? -5.839 -21.615 10.699 1.00 61.03 366 HIS A N 1
ATOM 2666 C CA . HIS A 1 366 ? -5.610 -21.380 9.282 1.00 61.03 366 HIS A CA 1
ATOM 2667 C C . HIS A 1 366 ? -5.066 -22.661 8.613 1.00 61.03 366 HIS A C 1
ATOM 2669 O O . HIS A 1 366 ? -3.881 -22.985 8.714 1.00 61.03 366 HIS A O 1
ATOM 2675 N N . VAL A 1 367 ? -5.938 -23.440 7.962 1.00 47.91 367 VAL A N 1
ATOM 2676 C CA . VAL A 1 367 ? -5.526 -24.565 7.112 1.00 47.91 367 VAL A CA 1
ATOM 2677 C C . VAL A 1 367 ? -5.138 -23.972 5.764 1.00 47.91 367 VAL A C 1
ATOM 2679 O O . VAL A 1 367 ? -5.985 -23.797 4.892 1.00 47.91 367 VAL A O 1
ATOM 2682 N N . ILE A 1 368 ? -3.860 -23.624 5.603 1.00 45.28 368 ILE A N 1
ATOM 2683 C CA . ILE A 1 368 ? -3.308 -23.333 4.277 1.00 45.28 368 ILE A CA 1
ATOM 2684 C C . ILE A 1 368 ? -3.407 -24.643 3.485 1.00 45.28 368 ILE A C 1
ATOM 2686 O O . ILE A 1 368 ? -2.702 -25.604 3.803 1.00 45.28 368 ILE A O 1
ATOM 2690 N N . ALA A 1 369 ? -4.351 -24.701 2.544 1.00 35.69 369 ALA A N 1
ATOM 2691 C CA . ALA A 1 369 ? -4.525 -25.821 1.623 1.00 35.69 369 ALA A CA 1
ATOM 2692 C C . ALA A 1 369 ? -3.396 -25.880 0.588 1.00 35.69 369 ALA A C 1
ATOM 2694 O O . ALA A 1 369 ? -2.952 -24.797 0.137 1.00 35.69 369 ALA A O 1
#

Foldseek 3Di:
DWEKEQADDDPCNVLVLVLLCLLLPLPQDSCQFPQDDPDDPRITTTAGDQPDDFLSSVLSNCQGPPFPAHEYEAEDAQQDADPVRHGLQFQQKDWDPDPDRHIYIYGYSCCNVPQFKWAAFPDPDRDIFTCHNSLSVQLNSQLRSCVRVVNADDPDLVNSLSSLVSSQRSCVQQVGTGHDSRTSGMHGRDPDDDWRAHAPNKFVQEAELQFQFKIKFFTPDPDAQKWKDWQNHTFPPWDDFDRITMGGTHRDDFAWTWIWIADPNDTDTRYIHGYDLDLLRNLLSLLRSLLVLLVVLLRVQDADDDPVSLVVSLVSSVVSNVSSVVSSVVSCVVVVHDCPDPSNVVSCVVCVVVSVVSSCCSNVHPPPD